Protein AF-A0A2N2H9F2-F1 (afdb_monomer_lite)

Structure (mmCIF, N/CA/C/O backbone):
data_AF-A0A2N2H9F2-F1
#
_entry.id   AF-A0A2N2H9F2-F1
#
loop_
_atom_site.group_PDB
_atom_site.id
_atom_site.type_symbol
_atom_site.label_atom_id
_atom_site.label_alt_id
_atom_site.label_comp_id
_atom_site.label_asym_id
_atom_site.label_entity_id
_atom_site.label_seq_id
_atom_site.pdbx_PDB_ins_code
_atom_site.Cartn_x
_atom_site.Cartn_y
_atom_site.Cartn_z
_atom_site.occupancy
_atom_site.B_iso_or_equiv
_atom_site.auth_seq_id
_atom_site.auth_comp_id
_atom_site.auth_asym_id
_atom_site.auth_atom_id
_atom_site.pdbx_PDB_model_num
ATOM 1 N N . MET A 1 1 ? -17.514 -2.836 28.370 1.00 82.81 1 MET A N 1
ATOM 2 C CA . MET A 1 1 ? -18.192 -2.145 27.246 1.00 82.81 1 MET A CA 1
ATOM 3 C C . MET A 1 1 ? -17.408 -2.474 25.976 1.00 82.81 1 MET A C 1
ATOM 5 O O . MET A 1 1 ? -16.194 -2.594 26.093 1.00 82.81 1 MET A O 1
ATOM 9 N N . LYS A 1 2 ? -18.049 -2.710 24.819 1.00 90.56 2 LYS A N 1
ATOM 10 C CA . LYS A 1 2 ? -17.310 -3.011 23.573 1.00 90.56 2 LYS A CA 1
ATOM 11 C C . LYS A 1 2 ? -16.503 -1.777 23.124 1.00 90.56 2 LYS A C 1
ATOM 13 O O . LYS A 1 2 ? -17.073 -0.684 23.194 1.00 90.56 2 LYS A O 1
ATOM 18 N N . PRO A 1 3 ? -15.245 -1.930 22.665 1.00 94.56 3 PRO A N 1
ATOM 19 C CA . PRO A 1 3 ? -14.461 -0.815 22.140 1.00 94.56 3 PRO A CA 1
ATOM 20 C C . PRO A 1 3 ? -15.141 -0.150 20.942 1.00 94.56 3 PRO A C 1
ATOM 22 O O . PRO A 1 3 ? -15.807 -0.817 20.143 1.00 94.56 3 PRO A O 1
ATOM 25 N N . VAL A 1 4 ? -14.959 1.158 20.815 1.00 98.25 4 VAL A N 1
ATOM 26 C CA . VAL A 1 4 ? -15.406 1.954 19.675 1.00 98.25 4 VAL A CA 1
ATOM 27 C C . VAL A 1 4 ? -14.342 1.934 18.596 1.00 98.25 4 VAL A C 1
ATOM 29 O O . VAL A 1 4 ? -13.209 2.348 18.834 1.00 98.25 4 VAL A O 1
ATOM 32 N N . VAL A 1 5 ? -14.721 1.500 17.401 1.00 98.19 5 VAL A N 1
ATOM 33 C CA . VAL A 1 5 ? -13.803 1.410 16.263 1.00 98.19 5 VAL A CA 1
ATOM 34 C C . VAL A 1 5 ? -14.282 2.365 15.182 1.00 98.19 5 VAL A C 1
ATOM 36 O O . VAL A 1 5 ? -15.370 2.174 14.646 1.00 98.19 5 VAL A O 1
ATOM 39 N N . LEU A 1 6 ? -13.508 3.402 14.871 1.00 98.38 6 LEU A N 1
ATOM 40 C CA . LEU A 1 6 ? -13.751 4.216 13.680 1.00 98.38 6 LEU A CA 1
ATOM 41 C C . LEU A 1 6 ? -13.270 3.443 12.453 1.00 98.38 6 LEU A C 1
ATOM 43 O O . LEU A 1 6 ? -12.132 2.991 12.446 1.00 98.38 6 LEU A O 1
ATOM 47 N N . VAL A 1 7 ? -14.108 3.308 11.431 1.00 97.81 7 VAL A N 1
ATOM 48 C CA . VAL A 1 7 ? -13.742 2.674 10.159 1.00 97.81 7 VAL A CA 1
ATOM 49 C C . VAL A 1 7 ? -13.777 3.747 9.081 1.00 97.81 7 VAL A C 1
ATOM 51 O O . VAL A 1 7 ? -14.829 4.338 8.843 1.00 97.81 7 VAL A O 1
ATOM 54 N N . THR A 1 8 ? -12.631 4.049 8.473 1.00 96.69 8 THR A N 1
ATOM 55 C CA . THR A 1 8 ? -12.506 5.228 7.603 1.00 96.69 8 THR A CA 1
ATOM 56 C C . THR A 1 8 ? -12.987 4.991 6.180 1.00 96.69 8 THR A C 1
ATOM 58 O O . THR A 1 8 ? -13.292 5.957 5.494 1.00 96.69 8 THR A O 1
ATOM 61 N N . ARG A 1 9 ? -13.105 3.738 5.736 1.00 95.88 9 ARG A N 1
ATOM 62 C CA . ARG A 1 9 ? -13.584 3.348 4.401 1.00 95.88 9 ARG A CA 1
ATOM 63 C C . ARG A 1 9 ? -14.661 2.282 4.503 1.00 95.88 9 ARG A C 1
ATOM 65 O O . ARG A 1 9 ? -14.786 1.617 5.530 1.00 95.88 9 ARG A O 1
ATOM 72 N N . ARG A 1 10 ? -15.419 2.093 3.431 1.00 95.19 10 ARG A N 1
ATOM 73 C CA . ARG A 1 10 ? -16.293 0.930 3.298 1.00 95.19 10 ARG A CA 1
ATOM 74 C C . ARG A 1 10 ? -15.437 -0.317 3.088 1.00 95.19 10 ARG A C 1
ATOM 76 O O . ARG A 1 10 ? -14.607 -0.355 2.181 1.00 95.19 10 ARG A O 1
ATOM 83 N N . LEU A 1 11 ? -15.636 -1.332 3.922 1.00 92.94 11 LEU A N 1
ATOM 84 C CA . LEU A 1 11 ? -14.849 -2.568 3.885 1.00 92.94 11 LEU A CA 1
ATOM 85 C C . LEU A 1 11 ? -15.674 -3.725 3.298 1.00 92.94 11 LEU A C 1
ATOM 87 O O . LEU A 1 11 ? -16.899 -3.624 3.181 1.00 92.94 11 LEU A O 1
ATOM 91 N N . PRO A 1 12 ? -15.042 -4.851 2.911 1.00 93.56 12 PRO A N 1
ATOM 92 C CA . PRO A 1 12 ? -15.782 -6.043 2.509 1.00 93.56 12 PRO A CA 1
ATOM 93 C C . PRO A 1 12 ? -16.775 -6.483 3.595 1.00 93.56 12 PRO A C 1
ATOM 95 O O . PRO A 1 12 ? -16.453 -6.439 4.783 1.00 93.56 12 PRO A O 1
ATOM 98 N N . ALA A 1 13 ? -17.954 -6.970 3.193 1.00 93.12 13 ALA A N 1
ATOM 99 C CA . ALA A 1 13 ? -19.056 -7.288 4.113 1.00 93.12 13 ALA A CA 1
ATOM 100 C C . ALA A 1 13 ? -18.636 -8.202 5.278 1.00 93.12 13 ALA A C 1
ATOM 102 O O . ALA A 1 13 ? -18.962 -7.929 6.426 1.00 93.12 13 ALA A O 1
ATOM 103 N N . ALA A 1 14 ? -17.812 -9.221 5.010 1.00 90.69 14 ALA A N 1
ATOM 104 C CA . ALA A 1 14 ? -17.312 -10.127 6.045 1.00 90.69 14 ALA A CA 1
ATOM 105 C C . ALA A 1 14 ? -16.498 -9.416 7.150 1.00 90.69 14 ALA A C 1
ATOM 107 O O . ALA A 1 14 ? -16.493 -9.855 8.304 1.00 90.69 14 ALA A O 1
ATOM 108 N N . VAL A 1 15 ? -15.809 -8.320 6.814 1.00 91.75 15 VAL A N 1
ATOM 109 C CA . VAL A 1 15 ? -15.050 -7.501 7.769 1.00 91.75 15 VAL A CA 1
ATOM 110 C C . VAL A 1 15 ? -16.002 -6.636 8.594 1.00 91.75 15 VAL A C 1
ATOM 112 O O . VAL A 1 15 ? -15.886 -6.608 9.820 1.00 91.75 15 VAL A O 1
ATOM 115 N N . GLU A 1 16 ? -16.972 -5.980 7.952 1.00 96.19 16 GLU A N 1
ATOM 116 C CA . GLU A 1 16 ? -17.986 -5.168 8.643 1.00 96.19 16 GLU A CA 1
ATOM 117 C C . GLU A 1 16 ? -18.872 -6.021 9.567 1.00 96.19 16 GLU A C 1
ATOM 119 O O . GLU A 1 16 ? -19.102 -5.641 10.716 1.00 96.19 16 GLU A O 1
ATOM 124 N N . ASP A 1 17 ? -19.268 -7.222 9.138 1.00 95.56 17 ASP A N 1
ATOM 125 C CA . ASP A 1 17 ? -20.025 -8.186 9.947 1.00 95.56 17 ASP A CA 1
ATOM 126 C C . ASP A 1 17 ? -19.252 -8.597 11.206 1.00 95.56 17 ASP A C 1
ATOM 128 O O . ASP A 1 17 ? -19.799 -8.653 12.313 1.00 95.56 17 ASP A O 1
ATOM 132 N N . ARG A 1 18 ? -1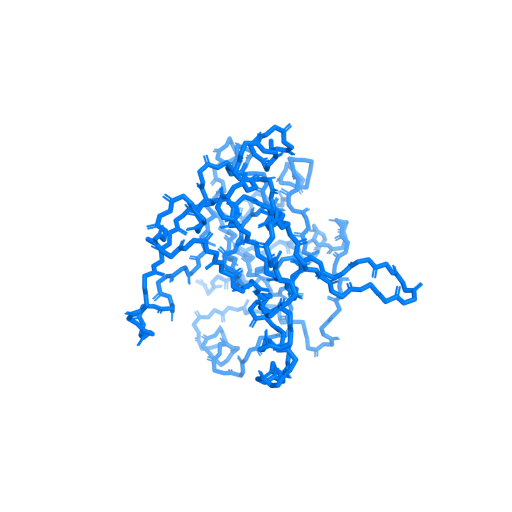7.944 -8.846 11.066 1.00 94.44 18 ARG A N 1
ATOM 133 C CA . ARG A 1 18 ? -17.058 -9.119 12.203 1.00 94.44 18 ARG A CA 1
ATOM 134 C C . ARG A 1 18 ? -16.952 -7.911 13.133 1.00 94.44 18 ARG A C 1
ATOM 136 O O . ARG A 1 18 ? -17.024 -8.082 14.350 1.00 94.44 18 ARG A O 1
ATOM 143 N N . LEU A 1 19 ? -16.809 -6.705 12.586 1.00 95.75 19 LEU A N 1
ATOM 144 C CA . LEU A 1 19 ? -16.748 -5.469 13.367 1.00 95.75 19 LEU A CA 1
ATOM 145 C C . LEU A 1 19 ? -18.029 -5.248 14.180 1.00 95.75 19 LEU A C 1
ATOM 147 O O . LEU A 1 19 ? -17.949 -4.944 15.369 1.00 95.75 19 LEU A O 1
ATOM 151 N N . LEU A 1 20 ? -19.198 -5.454 13.572 1.00 96.69 20 LEU A N 1
ATOM 152 C CA . LEU A 1 20 ? -20.505 -5.350 14.229 1.00 96.69 20 LEU A CA 1
ATOM 153 C C . LEU A 1 20 ? -20.691 -6.414 15.320 1.00 96.69 20 LEU A C 1
ATOM 155 O O . LEU A 1 20 ? -21.253 -6.136 16.385 1.00 96.69 20 LEU A O 1
ATOM 159 N N . ARG A 1 21 ? -20.190 -7.631 15.087 1.00 96.31 21 ARG A N 1
ATOM 160 C CA . ARG A 1 21 ? -20.242 -8.720 16.067 1.00 96.31 21 ARG A CA 1
ATOM 161 C C . ARG A 1 21 ? -19.356 -8.444 17.279 1.00 96.31 21 ARG A C 1
ATOM 163 O O . ARG A 1 21 ? -19.819 -8.618 18.408 1.00 96.31 21 ARG A O 1
ATOM 170 N N . ASP A 1 22 ? -18.127 -7.982 17.077 1.00 94.31 22 ASP A N 1
ATOM 171 C CA . ASP A 1 22 ? -17.100 -7.971 18.128 1.00 94.31 22 ASP A CA 1
ATOM 172 C C . ASP A 1 22 ? -16.926 -6.585 18.793 1.00 94.31 22 ASP A C 1
ATOM 174 O O . ASP A 1 22 ? -16.555 -6.501 19.967 1.00 94.31 22 ASP A O 1
ATOM 178 N N . TYR A 1 23 ? -17.289 -5.493 18.109 1.00 97.25 23 TYR A N 1
ATOM 179 C CA . TYR A 1 23 ? -17.029 -4.109 18.535 1.00 97.25 23 TYR A CA 1
ATOM 180 C C . TYR A 1 23 ? -18.276 -3.208 18.457 1.00 97.25 23 TYR A C 1
ATOM 182 O O . TYR A 1 23 ? -19.381 -3.661 18.161 1.00 97.25 23 TYR A O 1
ATOM 190 N N . ARG A 1 24 ? -18.114 -1.914 18.773 1.00 97.94 24 ARG A N 1
ATOM 191 C CA . ARG A 1 24 ? -19.074 -0.849 18.440 1.00 97.94 24 ARG A CA 1
ATOM 192 C C . ARG A 1 24 ? -18.495 -0.011 17.291 1.00 97.94 24 ARG A C 1
ATOM 194 O O . ARG A 1 24 ? -17.868 1.018 17.564 1.00 97.94 24 ARG A O 1
ATOM 201 N N . PRO A 1 25 ? -18.628 -0.452 16.029 1.00 97.50 25 PRO A N 1
ATOM 202 C CA . PRO A 1 25 ? -18.027 0.259 14.913 1.00 97.50 25 PRO A CA 1
ATOM 203 C C . PRO A 1 25 ? -18.796 1.542 14.584 1.00 97.50 25 PRO A C 1
ATOM 205 O O . PRO A 1 25 ? -20.022 1.600 14.681 1.00 97.50 25 PRO A O 1
ATOM 208 N N . ARG A 1 26 ? -18.062 2.566 14.157 1.00 98.00 26 ARG A N 1
ATOM 209 C CA . ARG A 1 26 ? -18.566 3.723 13.418 1.00 98.00 26 ARG A CA 1
ATOM 210 C C . ARG A 1 26 ? -18.164 3.505 11.964 1.00 98.00 26 ARG A C 1
ATOM 212 O O . ARG A 1 26 ? -17.015 3.753 11.608 1.00 98.00 26 ARG A O 1
ATOM 219 N N . LEU A 1 27 ? -19.083 2.936 11.189 1.00 97.56 27 LEU A N 1
ATOM 220 C CA . LEU A 1 27 ? -18.869 2.613 9.778 1.00 97.56 27 LEU A CA 1
ATOM 221 C C . LEU A 1 27 ? -18.959 3.872 8.905 1.00 97.56 27 LEU A C 1
ATOM 223 O O . LEU A 1 27 ? -19.640 4.831 9.271 1.00 97.56 27 LEU A O 1
ATOM 227 N N . ASN A 1 28 ? -18.331 3.821 7.730 1.00 96.38 28 ASN A N 1
ATOM 228 C CA . ASN A 1 28 ? -18.423 4.839 6.684 1.00 96.38 28 ASN A CA 1
ATOM 229 C C . ASN A 1 28 ? -19.191 4.283 5.462 1.00 96.38 28 ASN A C 1
ATOM 231 O O . ASN A 1 28 ? -18.573 3.909 4.464 1.00 96.38 28 ASN A O 1
ATOM 235 N N . PRO A 1 29 ? -20.533 4.175 5.528 1.00 94.75 29 PRO A N 1
ATOM 236 C CA . PRO A 1 29 ? -21.330 3.498 4.496 1.00 94.75 29 PRO A CA 1
ATOM 237 C C . PRO A 1 29 ? -21.302 4.206 3.134 1.00 94.75 29 PRO A C 1
ATOM 239 O O . PRO A 1 29 ? -21.446 3.552 2.102 1.00 94.75 29 PRO A O 1
ATOM 242 N N . ASP A 1 30 ? -21.087 5.523 3.139 1.00 95.19 30 ASP A N 1
ATOM 243 C CA . ASP A 1 30 ? -20.993 6.361 1.938 1.00 95.19 30 ASP A CA 1
ATOM 244 C C . ASP A 1 30 ? -19.568 6.403 1.354 1.00 95.19 30 ASP A C 1
ATOM 246 O O . ASP A 1 30 ? -19.329 7.107 0.377 1.00 95.19 30 ASP A O 1
ATOM 250 N N . ASP A 1 31 ? -18.616 5.696 1.973 1.00 93.75 31 ASP A N 1
ATOM 251 C CA . ASP A 1 31 ? -17.205 5.628 1.577 1.00 93.75 31 ASP A CA 1
ATOM 252 C C . ASP A 1 31 ? -16.535 7.005 1.378 1.00 93.75 31 ASP A C 1
ATOM 254 O O . ASP A 1 31 ? -15.720 7.221 0.479 1.00 93.75 31 ASP A O 1
ATOM 258 N N . ARG A 1 32 ? -16.900 7.974 2.228 1.00 94.31 32 ARG A N 1
ATOM 259 C CA . ARG A 1 32 ? -16.37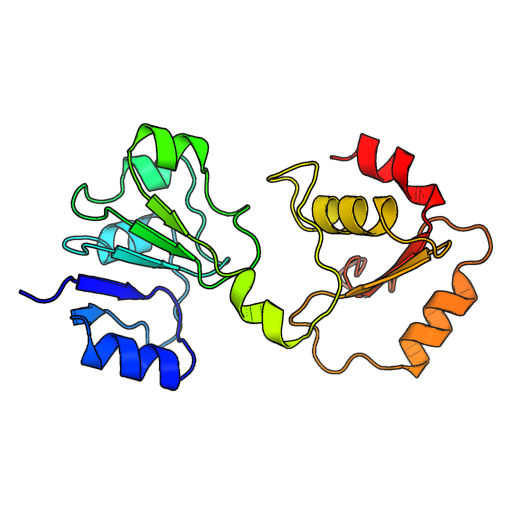9 9.347 2.170 1.00 94.31 32 ARG A CA 1
ATOM 260 C C . ARG A 1 32 ? -14.886 9.381 2.487 1.00 94.31 32 ARG A C 1
ATOM 262 O O . ARG A 1 32 ? -14.445 8.739 3.434 1.00 94.31 32 ARG A O 1
ATOM 269 N N . LEU A 1 33 ? -14.129 10.193 1.754 1.00 93.81 33 LEU A N 1
ATOM 270 C CA . LEU A 1 33 ? -12.738 10.485 2.096 1.00 93.81 33 LEU A CA 1
ATOM 271 C C . LEU A 1 33 ? -12.680 11.448 3.283 1.00 93.81 33 LEU A C 1
ATOM 273 O O . LEU A 1 33 ? -13.332 12.493 3.260 1.00 93.81 33 LEU A O 1
ATOM 277 N N . TYR A 1 34 ? -11.875 11.110 4.288 1.00 94.31 34 TYR A N 1
ATOM 278 C CA . TYR A 1 34 ? -11.598 12.000 5.410 1.00 94.31 34 TYR A CA 1
ATOM 279 C C . TYR A 1 34 ? -10.357 12.842 5.125 1.00 94.31 34 TYR A C 1
ATOM 281 O O . TYR A 1 34 ? -9.289 12.320 4.802 1.00 94.31 34 TYR A O 1
ATOM 289 N N . ASP A 1 35 ? -10.485 14.153 5.296 1.00 95.12 35 ASP A N 1
ATOM 290 C CA . ASP A 1 35 ? -9.322 15.011 5.489 1.00 95.12 35 ASP A CA 1
ATOM 291 C C . ASP A 1 35 ? -8.802 14.903 6.935 1.00 95.12 35 ASP A C 1
ATOM 293 O O . ASP A 1 35 ? -9.353 14.196 7.781 1.00 95.12 35 ASP A O 1
ATOM 297 N N . SER A 1 36 ? -7.712 15.615 7.232 1.00 95.88 36 SER A N 1
ATOM 298 C CA . SER A 1 36 ? -7.086 15.565 8.559 1.00 95.88 36 SER A CA 1
ATOM 299 C C . SER A 1 36 ? -8.040 15.967 9.689 1.00 95.88 36 SER A C 1
ATOM 301 O O . SER A 1 36 ? -8.020 15.346 10.748 1.00 95.88 36 SER A O 1
ATOM 303 N N . ASP A 1 37 ? -8.849 17.010 9.494 1.00 96.44 37 ASP A N 1
ATOM 304 C CA . ASP A 1 37 ? -9.680 17.573 10.561 1.00 96.44 37 ASP A CA 1
ATOM 305 C C . ASP A 1 37 ? -10.934 16.727 10.795 1.00 96.44 37 ASP A C 1
ATOM 307 O O . ASP A 1 37 ? -11.228 16.371 11.939 1.00 96.44 37 ASP A O 1
ATOM 311 N N . SER A 1 38 ? -11.608 16.312 9.723 1.00 95.94 38 SER A N 1
ATOM 312 C CA . SER A 1 38 ? -12.767 15.418 9.784 1.00 95.94 38 SER A CA 1
ATOM 313 C C . SER A 1 38 ? -12.416 14.031 10.332 1.00 95.94 38 SER A C 1
ATOM 315 O O . SER A 1 38 ? -13.218 13.441 11.063 1.00 95.94 38 SER A O 1
ATOM 317 N N . LEU A 1 39 ? -11.209 13.519 10.057 1.00 97.19 39 LEU A N 1
ATOM 318 C CA . LEU A 1 39 ? -10.688 12.292 10.668 1.00 97.19 39 LEU A CA 1
ATOM 319 C C . LEU A 1 39 ? -10.559 12.437 12.189 1.00 97.19 39 LEU A C 1
ATOM 321 O O . LEU A 1 39 ? -11.017 11.571 12.936 1.00 97.19 39 LEU A O 1
ATOM 325 N N . ILE A 1 40 ? -9.947 13.532 12.653 1.00 97.75 40 ILE A N 1
ATOM 326 C CA . ILE A 1 40 ? -9.742 13.800 14.084 1.00 97.75 40 ILE A CA 1
ATOM 327 C C . ILE A 1 40 ? -11.088 13.959 14.798 1.00 97.75 40 ILE A C 1
ATOM 329 O O . ILE A 1 40 ? -11.281 13.378 15.867 1.00 97.75 40 ILE A O 1
ATOM 333 N N . GLU A 1 41 ? -12.025 14.698 14.203 1.00 97.56 41 GLU A N 1
ATOM 334 C CA . GLU A 1 41 ? -13.376 14.880 14.739 1.00 97.56 41 GLU A CA 1
ATOM 335 C C . GLU A 1 41 ? -14.121 13.541 14.838 1.00 97.56 41 GLU A C 1
ATOM 337 O O . GLU A 1 41 ? -14.652 13.187 15.894 1.00 97.56 41 GLU A O 1
ATOM 342 N N . SER A 1 42 ? -14.075 12.733 13.778 1.00 96.88 42 SER A N 1
ATOM 343 C CA . SER A 1 42 ? -14.716 11.411 13.742 1.00 96.88 42 SER A CA 1
ATOM 344 C C . SER A 1 42 ? -14.101 10.424 14.740 1.00 96.88 42 SER A C 1
ATOM 346 O O . SER A 1 42 ? -14.782 9.507 15.218 1.00 96.88 42 SER A O 1
ATOM 348 N N . ALA A 1 43 ? -12.827 10.615 15.095 1.00 97.56 43 ALA A N 1
ATOM 349 C CA . ALA A 1 43 ? -12.105 9.797 16.064 1.00 97.56 43 ALA A CA 1
ATOM 350 C C . ALA A 1 43 ? -12.453 10.125 17.528 1.00 97.56 43 ALA A C 1
ATOM 352 O O . ALA A 1 43 ? -12.074 9.369 18.425 1.00 97.56 43 ALA A O 1
ATOM 353 N N . VAL A 1 44 ? -13.181 11.213 17.817 1.00 97.62 44 VAL A N 1
ATOM 354 C CA . VAL A 1 44 ? -13.526 11.601 19.196 1.00 97.62 44 VAL A CA 1
ATOM 355 C C . VAL A 1 44 ? -14.340 10.504 19.886 1.00 97.62 44 VAL A C 1
ATOM 357 O O . VAL A 1 44 ? -15.439 10.140 19.465 1.00 97.62 44 VAL A O 1
ATOM 360 N N . GLY A 1 45 ? -13.798 9.951 20.972 1.00 96.12 45 GLY A N 1
ATOM 361 C CA . GLY A 1 45 ? -14.411 8.839 21.704 1.00 96.12 45 GLY A CA 1
ATOM 362 C C . GLY A 1 45 ? -14.288 7.478 21.008 1.00 96.12 45 GLY A C 1
ATOM 363 O O . GLY A 1 45 ? -15.007 6.552 21.384 1.00 96.12 45 GLY A O 1
ATOM 364 N N . ALA A 1 46 ? -13.426 7.359 19.993 1.00 97.62 46 ALA A N 1
ATOM 365 C CA . ALA A 1 46 ? -12.985 6.080 19.452 1.00 97.62 46 ALA A CA 1
ATOM 366 C C . ALA A 1 46 ? -11.819 5.513 20.285 1.00 97.62 46 ALA A C 1
ATOM 368 O O . ALA A 1 46 ? -10.977 6.267 20.778 1.00 97.62 46 ALA A O 1
ATOM 369 N N . ASP A 1 47 ? -11.762 4.189 20.420 1.00 96.75 47 ASP A N 1
ATOM 370 C CA . ASP A 1 47 ? -10.651 3.458 21.048 1.00 96.75 47 ASP A CA 1
ATOM 371 C C . ASP A 1 47 ? -9.617 2.991 20.009 1.00 96.75 47 ASP A C 1
ATOM 373 O O . ASP A 1 47 ? -8.436 2.798 20.315 1.00 96.75 47 ASP A O 1
ATOM 377 N N . ALA A 1 48 ? -10.078 2.798 18.773 1.00 96.75 48 ALA A N 1
ATOM 378 C CA . ALA A 1 48 ? -9.315 2.282 17.649 1.00 96.75 48 ALA A CA 1
ATOM 379 C C . ALA A 1 48 ? -9.762 2.935 16.336 1.00 96.75 48 ALA A C 1
ATOM 381 O O . ALA A 1 48 ? -10.918 3.349 16.200 1.00 96.75 48 ALA A O 1
ATOM 382 N N . ILE A 1 49 ? -8.857 2.967 15.361 1.00 97.94 49 ILE A N 1
ATOM 383 C CA . ILE A 1 49 ? -9.147 3.349 13.977 1.00 97.94 49 ILE A CA 1
ATOM 384 C C . ILE A 1 49 ? -8.768 2.177 13.070 1.00 97.94 49 ILE A C 1
ATOM 386 O O . ILE A 1 49 ? -7.665 1.650 13.191 1.00 97.94 49 ILE A O 1
ATOM 390 N N . VAL A 1 50 ? -9.665 1.784 12.170 1.00 96.50 50 VAL A N 1
ATOM 391 C CA . VAL A 1 50 ? -9.359 0.962 10.998 1.00 96.50 50 VAL A CA 1
ATOM 392 C C . VAL A 1 50 ? -9.271 1.904 9.805 1.00 96.50 50 VAL A C 1
ATOM 394 O O . VAL A 1 50 ? -10.282 2.506 9.435 1.00 96.50 50 VAL A O 1
ATOM 397 N N . ALA A 1 51 ? -8.067 2.067 9.261 1.00 94.19 51 ALA A N 1
ATOM 398 C CA . ALA A 1 51 ? -7.781 3.009 8.184 1.00 94.19 51 ALA A CA 1
ATOM 399 C C . ALA A 1 51 ? -7.371 2.314 6.885 1.00 94.19 51 ALA A C 1
ATOM 401 O O . ALA A 1 51 ? -6.915 1.175 6.922 1.00 94.19 51 ALA A O 1
ATOM 402 N N . CYS A 1 52 ? -7.463 3.022 5.762 1.00 90.06 52 CYS A N 1
ATOM 403 C CA . CYS A 1 52 ? -6.854 2.617 4.494 1.00 90.06 52 CYS A CA 1
ATOM 404 C C . CYS A 1 52 ? -5.768 3.632 4.091 1.00 90.06 52 CYS A C 1
ATOM 406 O O . CYS A 1 52 ? -5.581 4.661 4.737 1.00 90.06 52 CYS A O 1
ATOM 408 N N . HIS A 1 53 ? -5.081 3.383 2.975 1.00 86.75 53 HIS A N 1
ATOM 409 C CA . HIS A 1 53 ? -4.031 4.256 2.416 1.00 86.75 53 HIS A CA 1
ATOM 410 C C . HIS A 1 53 ? -4.474 5.694 2.069 1.00 86.75 53 HIS A C 1
ATOM 412 O O . HIS A 1 53 ? -3.635 6.527 1.729 1.00 86.75 53 HIS A O 1
ATOM 418 N N . THR A 1 54 ? -5.772 6.012 2.124 1.00 88.75 54 THR A N 1
ATOM 419 C CA . THR A 1 54 ? -6.284 7.343 1.771 1.00 88.75 54 THR A CA 1
ATOM 420 C C . THR A 1 54 ? -6.116 8.391 2.865 1.00 88.75 54 THR A C 1
ATOM 422 O O . THR A 1 54 ? -6.010 9.577 2.550 1.00 88.75 54 THR A O 1
ATOM 425 N N . GLU A 1 55 ? -6.030 7.986 4.131 1.00 92.00 55 GLU A N 1
ATOM 426 C CA . GLU A 1 55 ? -5.843 8.911 5.248 1.00 92.00 55 GLU A CA 1
ATOM 427 C C . GLU A 1 55 ? -4.353 9.089 5.549 1.00 92.00 55 GLU A C 1
ATOM 429 O O . GLU A 1 55 ? -3.633 8.120 5.760 1.00 92.00 55 GLU A O 1
ATOM 434 N N . ARG A 1 56 ? -3.868 10.333 5.622 1.00 93.06 56 ARG A N 1
ATOM 435 C CA . ARG A 1 56 ? -2.461 10.614 5.953 1.00 93.06 56 ARG A CA 1
ATOM 436 C C . ARG A 1 56 ? -2.285 10.870 7.447 1.00 93.06 56 ARG A C 1
ATOM 438 O O . ARG A 1 56 ? -2.560 11.964 7.941 1.00 93.06 56 ARG A O 1
ATOM 445 N N . PHE A 1 57 ? -1.738 9.897 8.160 1.00 95.69 57 PHE A N 1
ATOM 446 C CA . PHE A 1 57 ? -1.376 9.991 9.572 1.00 95.69 57 PHE A CA 1
ATOM 447 C C . PHE A 1 57 ? 0.031 10.580 9.735 1.00 95.69 57 PHE A C 1
ATOM 449 O O . PHE A 1 57 ? 0.966 9.910 10.160 1.00 95.69 57 PHE A O 1
ATOM 456 N N . THR A 1 58 ? 0.180 11.860 9.390 1.00 96.50 58 THR A N 1
ATOM 457 C CA . THR A 1 58 ? 1.408 12.631 9.669 1.00 96.50 58 THR A CA 1
ATOM 458 C C . THR A 1 58 ? 1.616 12.823 11.177 1.00 96.50 58 THR A C 1
ATOM 460 O O . THR A 1 58 ? 0.646 12.742 11.936 1.00 96.50 58 THR A O 1
ATOM 463 N N . ALA A 1 59 ? 2.828 13.190 11.621 1.00 96.62 59 ALA A N 1
ATOM 464 C CA . ALA A 1 59 ? 3.086 13.557 13.022 1.00 96.62 59 ALA A CA 1
ATOM 465 C C . ALA A 1 59 ? 2.041 14.532 13.595 1.00 96.62 59 ALA A C 1
ATOM 467 O O . ALA A 1 59 ? 1.474 14.286 14.655 1.00 96.62 59 ALA A O 1
ATOM 468 N N . ARG A 1 60 ? 1.694 15.587 12.841 1.00 97.12 60 ARG A N 1
ATOM 469 C CA . ARG A 1 60 ? 0.693 16.585 13.257 1.00 97.12 60 ARG A CA 1
ATOM 470 C C . ARG A 1 60 ? -0.700 15.986 13.457 1.00 97.12 60 ARG A C 1
ATOM 472 O O . ARG A 1 60 ? -1.426 16.423 14.347 1.00 97.12 60 ARG A O 1
ATOM 479 N N . VAL A 1 61 ? -1.105 15.045 12.606 1.00 97.56 61 VAL A N 1
ATOM 480 C CA . VAL A 1 61 ? -2.400 14.362 12.742 1.00 97.56 61 VAL A CA 1
ATOM 481 C C . VAL A 1 61 ? -2.367 13.448 13.959 1.00 97.56 61 VAL A C 1
ATOM 483 O O . VAL A 1 61 ? -3.262 13.523 14.795 1.00 97.56 61 VAL A O 1
ATOM 486 N N . ILE A 1 62 ? -1.308 12.649 14.098 1.00 97.81 62 ILE A N 1
ATOM 487 C CA . ILE A 1 62 ? -1.116 11.717 15.212 1.00 97.81 62 ILE A CA 1
ATOM 488 C C . ILE A 1 62 ? -1.141 12.449 16.558 1.00 97.81 62 ILE A C 1
ATOM 490 O O . ILE A 1 62 ? -1.839 11.996 17.463 1.00 97.81 62 ILE A O 1
ATOM 494 N N . ASP A 1 63 ? -0.468 13.593 16.677 1.00 97.38 63 ASP A N 1
ATOM 495 C CA . ASP A 1 63 ? -0.436 14.401 17.904 1.00 97.38 63 ASP A CA 1
ATOM 496 C C . ASP A 1 63 ? -1.814 14.960 18.287 1.00 97.38 63 ASP A C 1
ATOM 498 O O . ASP A 1 63 ? -2.117 15.137 19.469 1.00 97.38 63 ASP A O 1
ATOM 502 N N . ARG A 1 64 ? -2.669 15.229 17.293 1.00 97.81 64 ARG A N 1
ATOM 503 C CA . ARG A 1 64 ? -4.024 15.766 17.492 1.00 97.81 64 ARG A CA 1
ATOM 504 C C . ARG A 1 64 ? -5.090 14.692 17.691 1.00 97.81 64 ARG A C 1
ATOM 506 O O . ARG A 1 64 ? -6.213 15.032 18.063 1.00 97.81 64 ARG A O 1
ATOM 513 N N . LEU A 1 65 ? -4.781 13.422 17.438 1.00 97.88 65 LEU A N 1
ATOM 514 C CA . LEU A 1 65 ? -5.740 12.344 17.643 1.00 97.88 65 LEU A CA 1
ATOM 515 C C . LEU A 1 65 ? -6.125 12.238 19.134 1.00 97.88 65 LEU A C 1
ATOM 517 O O . LEU A 1 65 ? -5.264 12.359 20.015 1.00 97.88 65 LEU A O 1
ATOM 521 N N . PRO A 1 66 ? -7.396 11.930 19.446 1.00 97.25 66 PRO A N 1
ATOM 522 C CA . PRO A 1 66 ? -7.836 11.726 20.823 1.00 97.25 66 PRO A CA 1
ATOM 523 C C . PRO A 1 66 ? -7.002 10.657 21.533 1.00 97.25 66 PRO A C 1
ATOM 525 O O . PRO A 1 66 ? -6.752 9.591 20.972 1.00 97.25 66 PRO A O 1
ATOM 528 N N . GLN A 1 67 ? -6.604 10.910 22.783 1.00 94.94 67 GLN A N 1
ATOM 529 C CA . GLN A 1 67 ? -5.784 9.983 23.587 1.00 94.94 67 GLN A CA 1
ATOM 530 C C . GLN A 1 67 ? -6.456 8.619 23.829 1.00 94.94 67 GLN A C 1
ATOM 532 O O . GLN A 1 67 ? -5.784 7.648 24.163 1.00 94.94 67 GLN A O 1
ATOM 537 N N . SER A 1 68 ? -7.778 8.527 23.639 1.00 96.06 68 SER A N 1
ATOM 538 C CA . SER A 1 68 ? -8.512 7.259 23.677 1.00 96.06 68 SER A CA 1
ATOM 539 C C . SER A 1 68 ? -8.125 6.311 22.538 1.00 96.06 68 SER A C 1
ATOM 541 O O . SER A 1 68 ? -8.201 5.097 22.715 1.00 96.06 68 SER A O 1
ATOM 543 N N . VAL A 1 69 ? -7.675 6.840 21.394 1.00 97.06 69 VAL A N 1
ATOM 544 C CA . VAL A 1 69 ? -7.234 6.039 20.249 1.00 97.06 69 VAL A CA 1
ATOM 545 C C . VAL A 1 69 ? -5.862 5.448 20.549 1.00 97.06 69 VAL A C 1
ATOM 547 O O . VAL A 1 69 ? -4.855 6.156 20.513 1.00 97.06 69 VAL A O 1
ATOM 550 N N . ARG A 1 70 ? -5.826 4.140 20.818 1.00 91.00 70 ARG A N 1
ATOM 551 C CA . ARG A 1 70 ? -4.600 3.406 21.184 1.00 91.00 70 ARG A CA 1
ATOM 552 C C . ARG A 1 70 ? -4.062 2.509 20.074 1.00 91.00 70 ARG A C 1
ATOM 554 O O . ARG A 1 70 ? -2.914 2.079 20.153 1.00 91.00 70 ARG A O 1
ATOM 561 N N . ILE A 1 71 ? -4.870 2.238 19.050 1.00 94.12 71 ILE A N 1
ATOM 562 C CA . ILE A 1 71 ? -4.477 1.418 17.903 1.00 94.12 71 ILE A CA 1
ATOM 563 C C . ILE A 1 71 ? -5.006 1.993 16.585 1.00 94.12 71 ILE A C 1
ATOM 565 O O . ILE A 1 71 ? -6.157 2.430 16.497 1.00 94.12 71 ILE A O 1
ATOM 569 N N . LEU A 1 72 ? -4.146 1.968 15.573 1.00 94.94 72 LEU A N 1
ATOM 570 C CA . LEU A 1 72 ? -4.431 2.220 14.168 1.00 94.94 72 LEU A CA 1
ATOM 571 C C . LEU A 1 72 ? -4.189 0.916 13.394 1.00 94.94 72 LEU A C 1
ATOM 573 O O . LEU A 1 72 ? -3.046 0.519 13.173 1.00 94.94 72 LEU A O 1
ATOM 577 N N . ALA A 1 73 ? -5.266 0.239 13.010 1.00 92.06 73 ALA A N 1
ATOM 578 C CA . ALA A 1 73 ? -5.221 -0.967 12.198 1.00 92.06 73 ALA A CA 1
ATOM 579 C C . ALA A 1 73 ? -5.364 -0.596 10.720 1.00 92.06 73 ALA A C 1
ATOM 581 O O . ALA A 1 73 ? -6.408 -0.129 10.273 1.00 92.06 73 ALA A O 1
ATOM 582 N N . ASN A 1 74 ? -4.298 -0.776 9.962 1.00 90.12 74 ASN A N 1
ATOM 583 C CA . ASN A 1 74 ? -4.223 -0.405 8.564 1.00 90.12 74 ASN A CA 1
ATOM 584 C C . ASN A 1 74 ? -4.713 -1.562 7.683 1.00 90.12 74 ASN A C 1
ATOM 586 O O . ASN A 1 74 ? -4.076 -2.612 7.614 1.00 90.12 74 ASN A O 1
ATOM 590 N N . PHE A 1 75 ? -5.835 -1.359 6.998 1.00 88.25 75 PHE A N 1
ATOM 591 C CA . PHE A 1 75 ? -6.364 -2.238 5.958 1.00 88.25 75 PHE A CA 1
ATOM 592 C C . PHE A 1 75 ? -5.658 -1.928 4.626 1.00 88.25 75 PHE A C 1
ATOM 594 O O . PHE A 1 75 ? -6.237 -1.396 3.682 1.00 88.25 75 PHE A O 1
ATOM 601 N N . SER A 1 76 ? -4.346 -2.160 4.605 1.00 77.94 76 SER A N 1
ATOM 602 C CA . SER A 1 76 ? -3.440 -1.896 3.484 1.00 77.94 76 SER A CA 1
ATOM 603 C C . SER A 1 76 ? -2.146 -2.691 3.675 1.00 77.94 76 SER A C 1
ATOM 605 O O . SER A 1 76 ? -1.753 -2.986 4.805 1.00 77.94 76 SER A O 1
ATOM 607 N N . VAL A 1 77 ? -1.458 -3.002 2.572 1.00 73.12 77 VAL A N 1
ATOM 608 C CA . VAL A 1 77 ? -0.134 -3.646 2.600 1.00 73.12 77 VAL A CA 1
ATOM 609 C C . VAL A 1 77 ? 0.934 -2.657 3.076 1.00 73.12 77 VAL A C 1
ATOM 611 O O . VAL A 1 77 ? 1.635 -2.917 4.057 1.00 73.12 77 VAL A O 1
ATOM 614 N N . GLY A 1 78 ? 1.024 -1.503 2.408 1.00 74.00 78 GLY A N 1
ATOM 615 C CA . GLY A 1 78 ? 1.956 -0.429 2.753 1.00 74.00 78 GLY A CA 1
ATOM 616 C C . GLY A 1 78 ? 1.455 0.426 3.917 1.00 74.00 78 GLY A C 1
ATOM 617 O O . GLY A 1 78 ? 0.247 0.508 4.168 1.00 74.00 78 GLY A O 1
ATOM 618 N N . PHE A 1 79 ? 2.383 1.074 4.617 1.00 82.00 79 PHE A N 1
ATOM 619 C CA . PHE A 1 79 ? 2.114 1.977 5.745 1.00 82.00 79 PHE A CA 1
ATOM 620 C C . PHE A 1 79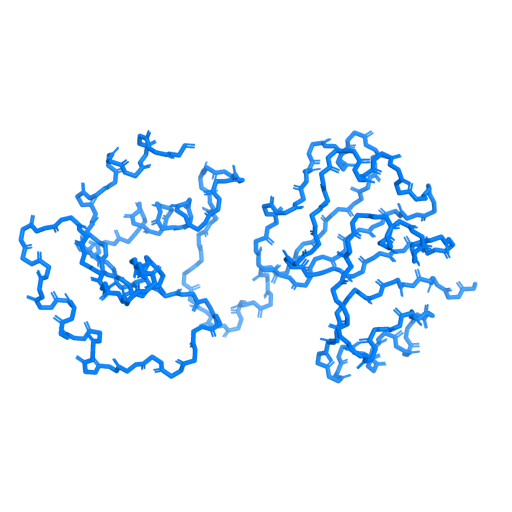 ? 2.789 3.350 5.578 1.00 82.00 79 PHE A C 1
ATOM 622 O O . PHE A 1 79 ? 2.915 4.092 6.548 1.00 82.00 79 PHE A O 1
ATOM 629 N N . ASP A 1 80 ? 3.183 3.715 4.352 1.00 85.81 80 ASP A N 1
ATOM 630 C CA . ASP A 1 80 ? 3.880 4.977 4.044 1.00 85.81 80 ASP A CA 1
ATOM 631 C C . ASP A 1 80 ? 3.064 6.231 4.393 1.00 85.81 80 ASP A C 1
ATOM 633 O O . ASP A 1 80 ? 3.604 7.311 4.622 1.00 85.81 80 ASP A O 1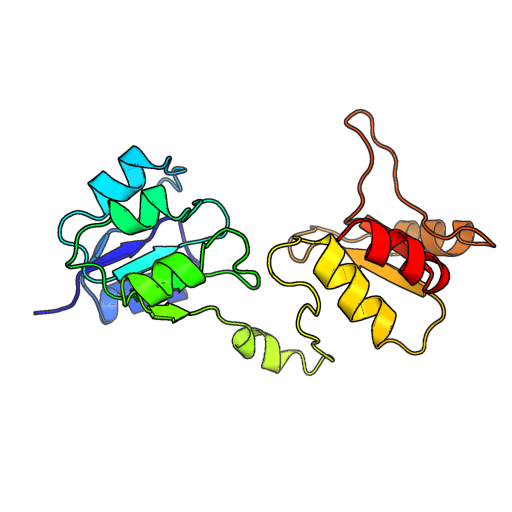
ATOM 637 N N . HIS A 1 81 ? 1.738 6.103 4.450 1.00 88.69 81 HIS A N 1
ATOM 638 C CA . HIS A 1 81 ? 0.823 7.162 4.875 1.00 88.69 81 HIS A CA 1
ATOM 639 C C . HIS A 1 81 ? 0.786 7.365 6.393 1.00 88.69 81 HIS A C 1
ATOM 641 O O . HIS A 1 81 ? 0.049 8.238 6.856 1.00 88.69 81 HIS A O 1
ATOM 647 N N . VAL A 1 82 ? 1.557 6.599 7.169 1.00 92.50 82 VAL A N 1
ATOM 648 C CA . VAL A 1 82 ? 1.634 6.686 8.630 1.00 92.50 82 VAL A CA 1
ATOM 649 C C . VAL A 1 82 ? 3.054 7.028 9.070 1.00 92.50 82 VAL A C 1
ATOM 651 O O . VAL A 1 82 ? 4.000 6.292 8.810 1.00 92.50 82 VAL A O 1
ATOM 654 N N . ASP A 1 83 ? 3.201 8.122 9.817 1.00 93.12 83 ASP A N 1
ATOM 655 C CA . ASP A 1 83 ? 4.448 8.465 10.501 1.00 93.12 83 ASP A CA 1
ATOM 656 C C . ASP A 1 83 ? 4.630 7.543 11.719 1.00 93.12 83 ASP A C 1
ATOM 658 O O . ASP A 1 83 ? 4.134 7.802 12.822 1.00 93.12 83 ASP A O 1
ATOM 662 N N . ILE A 1 84 ? 5.299 6.409 11.500 1.00 90.69 84 ILE A N 1
ATOM 663 C CA . ILE A 1 84 ? 5.494 5.363 12.515 1.00 90.69 84 ILE A CA 1
ATOM 664 C C . ILE A 1 84 ? 6.325 5.867 13.694 1.00 90.69 84 ILE A C 1
ATOM 666 O O . ILE A 1 84 ? 6.073 5.470 14.834 1.00 90.69 84 ILE A O 1
ATOM 670 N N . ASP A 1 85 ? 7.277 6.771 13.463 1.00 89.62 85 ASP A N 1
ATOM 671 C CA . ASP A 1 85 ? 8.082 7.338 14.539 1.00 89.62 85 ASP A CA 1
ATOM 672 C C . ASP A 1 85 ? 7.232 8.226 15.453 1.00 89.62 85 ASP A C 1
ATOM 674 O O . ASP A 1 85 ? 7.345 8.145 16.680 1.00 89.62 85 ASP A O 1
ATOM 678 N N . ALA A 1 86 ? 6.335 9.037 14.888 1.00 94.62 86 ALA A N 1
ATOM 679 C CA . ALA A 1 86 ? 5.354 9.792 15.661 1.00 94.62 86 ALA A CA 1
ATOM 680 C C . ALA A 1 86 ? 4.372 8.871 16.392 1.00 94.62 86 ALA A C 1
ATOM 682 O O . ALA A 1 86 ? 4.122 9.073 17.583 1.00 94.62 86 ALA A O 1
ATOM 683 N N . ALA A 1 87 ? 3.868 7.826 15.728 1.00 92.31 87 ALA A N 1
ATOM 684 C CA . ALA A 1 87 ? 2.987 6.842 16.355 1.00 92.31 87 ALA A CA 1
ATOM 685 C C . ALA A 1 87 ? 3.667 6.175 17.561 1.00 92.31 87 ALA A C 1
ATOM 687 O O . ALA A 1 87 ? 3.096 6.130 18.653 1.00 92.31 87 ALA A O 1
ATOM 688 N N . LYS A 1 88 ? 4.928 5.756 17.407 1.00 88.19 88 LYS A N 1
ATOM 689 C CA . LYS A 1 88 ? 5.736 5.151 18.468 1.00 88.19 88 LYS A CA 1
ATOM 690 C C . LYS A 1 88 ? 5.994 6.117 19.622 1.00 88.19 88 LYS A C 1
ATOM 692 O O . LYS A 1 88 ? 5.820 5.720 20.771 1.00 88.19 88 LYS A O 1
ATOM 697 N N . ARG A 1 89 ? 6.355 7.379 19.343 1.00 94.25 89 ARG A N 1
ATOM 698 C CA . ARG A 1 89 ? 6.525 8.419 20.381 1.00 94.25 89 ARG A CA 1
ATOM 699 C C . ARG A 1 89 ? 5.241 8.655 21.173 1.00 94.25 89 ARG A C 1
ATOM 701 O O . ARG A 1 89 ? 5.307 8.848 22.383 1.00 94.25 89 ARG A O 1
ATOM 708 N N . ARG A 1 90 ? 4.085 8.609 20.506 1.00 92.00 90 ARG A N 1
ATOM 709 C CA . ARG A 1 90 ? 2.765 8.751 21.134 1.00 92.00 90 ARG A CA 1
ATOM 710 C C . ARG A 1 90 ? 2.305 7.492 21.885 1.00 92.00 90 ARG A C 1
ATOM 712 O O . ARG A 1 90 ? 1.410 7.586 22.717 1.00 92.00 90 ARG A O 1
ATOM 719 N N . GLY A 1 91 ? 2.884 6.324 21.602 1.00 87.62 91 GLY A N 1
ATOM 720 C CA . GLY A 1 91 ? 2.393 5.036 22.105 1.00 87.62 91 GLY A CA 1
ATOM 721 C C . GLY A 1 91 ? 1.154 4.516 21.361 1.00 87.62 91 GLY A C 1
ATOM 722 O O . GLY A 1 91 ? 0.393 3.724 21.914 1.00 87.62 91 GLY A O 1
ATOM 723 N N . LEU A 1 92 ? 0.938 4.966 20.121 1.00 91.44 92 LEU A N 1
ATOM 724 C CA . LEU A 1 92 ? -0.096 4.465 19.217 1.00 91.44 92 LEU A CA 1
ATOM 725 C C . LEU A 1 92 ? 0.407 3.183 18.541 1.00 91.44 92 LEU A C 1
ATOM 727 O O . LEU A 1 92 ? 1.386 3.215 17.796 1.00 91.44 92 LEU A O 1
ATOM 731 N N . VAL A 1 93 ? -0.267 2.057 18.774 1.00 89.31 93 VAL A N 1
ATOM 732 C CA . VAL A 1 93 ? 0.042 0.799 18.079 1.00 89.31 93 VAL A CA 1
ATOM 733 C C . VAL A 1 93 ? -0.415 0.911 16.628 1.00 89.31 93 VAL A C 1
ATOM 735 O O . VAL A 1 93 ? -1.562 1.271 16.380 1.00 89.31 93 VAL A O 1
ATOM 738 N N . VAL A 1 94 ? 0.456 0.582 15.677 1.00 88.88 94 VAL A N 1
ATOM 739 C CA . VAL A 1 94 ? 0.117 0.529 14.249 1.00 88.88 94 VAL A CA 1
ATOM 740 C C . VAL A 1 94 ? 0.288 -0.906 13.767 1.00 88.88 94 VAL A C 1
ATOM 742 O O . VAL A 1 94 ? 1.327 -1.513 14.018 1.00 88.88 94 VAL A O 1
ATOM 745 N N . THR A 1 95 ? -0.728 -1.454 13.104 1.00 85.44 95 THR A N 1
ATOM 746 C CA . THR A 1 95 ? -0.682 -2.797 12.501 1.00 85.44 95 THR A CA 1
ATOM 747 C C . THR A 1 95 ? -1.000 -2.694 11.015 1.00 85.44 95 THR A C 1
ATOM 749 O O . THR A 1 95 ? -1.867 -1.913 10.643 1.00 85.44 95 THR A O 1
ATOM 752 N N . ASN A 1 96 ? -0.349 -3.490 10.174 1.00 81.38 96 ASN A N 1
ATOM 753 C CA . ASN A 1 96 ? -0.778 -3.796 8.805 1.00 81.38 96 ASN A CA 1
ATOM 754 C C . ASN A 1 96 ? -1.066 -5.305 8.697 1.00 81.38 96 ASN A C 1
ATOM 756 O O . ASN A 1 96 ? -0.967 -6.000 9.707 1.00 81.38 96 ASN A O 1
ATOM 760 N N . THR A 1 97 ? -1.458 -5.802 7.518 1.00 68.12 97 THR A N 1
ATOM 761 C CA . THR A 1 97 ? -1.803 -7.228 7.334 1.00 68.12 97 THR A CA 1
ATOM 762 C C . THR A 1 97 ? -1.064 -7.915 6.172 1.00 68.12 97 THR A C 1
ATOM 764 O O . THR A 1 97 ? -1.689 -8.478 5.270 1.00 68.12 97 THR A O 1
ATOM 767 N N . PRO A 1 98 ? 0.284 -7.905 6.134 1.00 69.75 98 PRO A N 1
ATOM 768 C CA . PRO A 1 98 ? 1.036 -8.643 5.117 1.00 69.75 98 PRO A CA 1
ATOM 769 C C . PRO A 1 98 ? 0.763 -10.159 5.161 1.00 69.75 98 PRO A C 1
ATOM 771 O O . PRO A 1 98 ? 0.804 -10.821 4.127 1.00 69.75 98 PRO A O 1
ATOM 774 N N . GLU A 1 99 ? 0.440 -10.715 6.330 1.00 73.00 99 GLU A N 1
ATOM 775 C CA . GLU A 1 99 ? 0.123 -12.132 6.525 1.00 73.00 99 GLU A CA 1
ATOM 776 C C . GLU A 1 99 ? -1.149 -12.594 5.802 1.00 73.00 99 GLU A C 1
ATOM 778 O O . GLU A 1 99 ? -1.252 -13.776 5.474 1.00 73.00 99 GLU A O 1
ATOM 783 N N . ASP A 1 100 ? -2.079 -11.687 5.478 1.00 71.44 100 ASP A N 1
ATOM 784 C CA . ASP A 1 100 ? -3.292 -12.028 4.724 1.00 71.44 100 ASP A CA 1
ATOM 785 C C . ASP A 1 100 ? -2.963 -12.530 3.312 1.00 71.44 100 ASP A C 1
ATOM 787 O O . ASP A 1 100 ? -3.784 -13.202 2.697 1.00 71.44 100 ASP A O 1
ATOM 791 N N . TYR A 1 101 ? -1.757 -12.262 2.803 1.00 71.00 101 TYR A N 1
ATOM 792 C CA . TYR A 1 101 ? -1.279 -12.730 1.499 1.00 71.00 101 TYR A CA 1
ATOM 793 C C . TYR A 1 101 ? -0.540 -14.071 1.576 1.00 71.00 101 TYR A C 1
ATOM 795 O O . TYR A 1 101 ? -0.186 -14.637 0.540 1.00 71.00 101 TYR A O 1
ATOM 803 N N . ALA A 1 102 ? -0.351 -14.637 2.775 1.00 76.56 102 ALA A N 1
ATOM 804 C CA . ALA A 1 102 ? 0.376 -15.893 2.958 1.00 76.56 102 ALA A CA 1
ATOM 805 C C . ALA A 1 102 ? -0.253 -17.069 2.186 1.00 76.56 102 ALA A C 1
ATOM 807 O O . ALA A 1 102 ? 0.467 -17.973 1.761 1.00 76.56 102 ALA A O 1
ATOM 808 N N . PHE A 1 103 ? -1.573 -17.048 1.945 1.00 79.12 103 PHE A N 1
ATOM 809 C CA . PHE A 1 103 ? -2.262 -18.094 1.176 1.00 79.12 103 PHE A CA 1
ATOM 810 C C . PHE A 1 103 ? -1.817 -18.172 -0.293 1.00 79.12 103 PHE A C 1
ATOM 812 O O . PHE A 1 103 ? -1.998 -19.216 -0.917 1.00 79.12 103 PHE A O 1
ATOM 819 N N . LEU A 1 104 ? -1.237 -17.100 -0.849 1.00 75.12 104 LEU A N 1
ATOM 820 C CA . LEU A 1 104 ? -0.714 -17.098 -2.217 1.00 75.12 104 LEU A CA 1
ATOM 821 C C . LEU A 1 104 ? 0.553 -17.953 -2.341 1.00 75.12 104 LEU A C 1
ATOM 823 O O . LEU A 1 104 ? 0.873 -18.401 -3.439 1.00 75.12 104 LEU A O 1
ATOM 827 N N . ALA A 1 105 ? 1.266 -18.187 -1.230 1.00 82.19 105 ALA A N 1
ATOM 828 C CA . ALA A 1 105 ? 2.552 -18.887 -1.193 1.00 82.19 105 ALA A CA 1
ATOM 829 C C . ALA A 1 105 ? 3.594 -18.311 -2.177 1.00 82.19 105 ALA A C 1
ATOM 831 O O . ALA A 1 105 ? 4.478 -19.023 -2.657 1.00 82.19 105 ALA A O 1
ATOM 832 N N . TRP A 1 106 ? 3.482 -17.021 -2.500 1.00 80.25 106 TRP A N 1
ATOM 833 C CA . TRP A 1 106 ? 4.423 -16.316 -3.365 1.00 80.25 106 TRP A CA 1
ATOM 834 C C . TRP A 1 106 ? 5.543 -15.683 -2.535 1.00 80.25 106 TRP A C 1
ATOM 836 O O . TRP A 1 106 ? 5.307 -15.294 -1.389 1.00 80.25 106 TRP A O 1
ATOM 846 N N . PRO A 1 107 ? 6.765 -15.560 -3.084 1.00 84.50 107 PRO A N 1
ATOM 847 C CA . PRO A 1 107 ? 7.831 -14.823 -2.422 1.00 84.50 107 PRO A CA 1
ATOM 848 C C . PRO A 1 107 ? 7.395 -13.382 -2.137 1.00 84.50 107 PRO A C 1
ATOM 850 O O . PRO A 1 107 ? 6.992 -12.659 -3.045 1.00 84.50 107 PRO A O 1
ATOM 853 N N . MET A 1 108 ? 7.503 -12.968 -0.876 1.00 84.88 108 MET A N 1
ATOM 854 C CA . MET A 1 108 ? 7.254 -11.597 -0.436 1.00 84.88 108 MET A CA 1
ATOM 855 C C . MET A 1 108 ? 8.548 -11.018 0.123 1.00 84.88 108 MET A C 1
ATOM 857 O O . MET A 1 108 ? 9.251 -11.678 0.888 1.00 84.88 108 MET A O 1
ATOM 861 N N . THR A 1 109 ? 8.856 -9.781 -0.251 1.00 86.69 109 THR A N 1
ATOM 862 C CA . THR A 1 109 ? 9.997 -9.034 0.279 1.00 86.69 109 THR A CA 1
ATOM 863 C C . THR A 1 109 ? 9.503 -7.728 0.874 1.00 86.69 109 THR A C 1
ATOM 865 O O . THR A 1 109 ? 8.590 -7.110 0.333 1.00 86.69 109 THR A O 1
ATOM 868 N N . ALA A 1 110 ? 10.091 -7.330 1.998 1.00 86.81 110 ALA A N 1
ATOM 869 C CA . ALA A 1 110 ? 9.838 -6.027 2.593 1.00 86.81 110 ALA A CA 1
ATOM 870 C C . ALA A 1 110 ? 10.702 -4.955 1.920 1.00 86.81 110 ALA A C 1
ATOM 872 O O . ALA A 1 110 ? 11.793 -5.252 1.416 1.00 86.81 110 ALA A O 1
ATOM 873 N N . ASP A 1 111 ? 10.230 -3.713 1.967 1.00 90.06 111 ASP A N 1
ATOM 874 C CA . ASP A 1 111 ? 10.974 -2.560 1.477 1.00 90.06 111 ASP A CA 1
ATOM 875 C C . ASP A 1 111 ? 12.279 -2.389 2.256 1.00 90.06 111 ASP A C 1
ATOM 877 O O . ASP A 1 111 ? 12.319 -2.465 3.487 1.00 90.06 111 ASP A O 1
ATOM 881 N N . ARG A 1 112 ? 13.368 -2.133 1.525 1.00 91.69 112 ARG A N 1
ATOM 882 C CA . ARG A 1 112 ? 14.681 -1.829 2.118 1.00 91.69 112 ARG A CA 1
ATOM 883 C C . ARG A 1 112 ? 14.827 -0.347 2.472 1.00 91.69 112 ARG A C 1
ATOM 885 O O . ARG A 1 112 ? 15.595 -0.019 3.371 1.00 91.69 112 ARG A O 1
ATOM 892 N N . PHE A 1 113 ? 14.074 0.507 1.779 1.00 89.44 113 PHE A N 1
ATOM 893 C CA . PHE A 1 113 ? 13.985 1.953 1.978 1.00 89.44 113 PHE A CA 1
ATOM 894 C C . PHE A 1 113 ? 12.546 2.302 2.393 1.00 89.44 113 PHE A C 1
ATOM 896 O O . PHE A 1 113 ? 11.708 2.569 1.533 1.00 89.44 113 PHE A O 1
ATOM 903 N N . PRO A 1 114 ? 12.210 2.206 3.690 1.00 81.06 114 PRO A N 1
ATOM 904 C CA . PRO A 1 114 ? 10.841 2.422 4.149 1.00 81.06 114 PRO A CA 1
ATOM 905 C C . PRO A 1 114 ? 10.401 3.875 3.917 1.00 81.06 114 PRO A C 1
ATOM 907 O O . PRO A 1 114 ? 11.226 4.785 3.993 1.00 81.06 114 PRO A O 1
ATOM 910 N N . TYR A 1 115 ? 9.100 4.095 3.698 1.00 80.75 115 TYR A N 1
ATOM 911 C CA . TYR A 1 115 ? 8.484 5.418 3.492 1.00 80.75 115 TYR A CA 1
ATOM 912 C C . TYR A 1 115 ? 8.792 6.099 2.150 1.00 80.75 115 TYR A C 1
ATOM 914 O O . TYR A 1 115 ? 8.395 7.247 1.949 1.00 80.75 115 TYR A O 1
ATOM 922 N N . CYS A 1 116 ? 9.435 5.401 1.208 1.00 86.69 116 CYS A N 1
ATOM 923 C CA . CYS A 1 116 ? 9.749 5.929 -0.126 1.00 86.69 116 CYS A CA 1
ATOM 924 C C . CYS A 1 116 ? 8.745 5.480 -1.213 1.00 86.69 116 CYS A C 1
ATOM 926 O O . CYS A 1 116 ? 8.998 5.615 -2.413 1.00 86.69 116 CYS A O 1
ATOM 928 N N . GLY A 1 117 ? 7.574 4.980 -0.802 1.00 87.19 117 GLY A N 1
ATOM 929 C CA . GLY A 1 117 ? 6.458 4.656 -1.688 1.00 87.19 117 GLY A CA 1
ATOM 930 C C . GLY A 1 117 ? 6.746 3.498 -2.657 1.00 87.19 117 GLY A C 1
ATOM 931 O O . GLY A 1 117 ? 7.644 2.690 -2.422 1.00 87.19 117 GLY A O 1
ATOM 932 N N . PRO A 1 118 ? 6.015 3.405 -3.787 1.00 90.69 118 PRO A N 1
ATOM 933 C CA . PRO A 1 118 ? 6.083 2.239 -4.673 1.00 90.69 118 PRO A CA 1
ATOM 934 C C . PRO A 1 118 ? 7.475 1.950 -5.250 1.00 90.69 118 PRO A C 1
ATOM 936 O O . PRO A 1 118 ? 7.798 0.800 -5.543 1.00 90.69 118 PRO A O 1
ATOM 939 N N . LEU A 1 119 ? 8.314 2.980 -5.394 1.00 94.44 119 LEU A N 1
ATOM 940 C CA . LEU A 1 119 ? 9.674 2.831 -5.902 1.00 94.44 119 LEU A CA 1
ATOM 941 C C . LEU A 1 119 ? 10.551 1.984 -4.958 1.00 94.44 119 LEU A C 1
ATOM 943 O O . LEU A 1 119 ? 11.390 1.219 -5.436 1.00 94.44 119 LEU A O 1
ATOM 947 N N . ALA A 1 120 ? 10.313 2.050 -3.642 1.00 94.06 120 ALA A N 1
ATOM 948 C CA . ALA A 1 120 ? 10.999 1.217 -2.654 1.00 94.06 120 ALA A CA 1
ATOM 949 C C . ALA A 1 120 ? 10.647 -0.269 -2.807 1.00 94.06 120 ALA A C 1
ATOM 951 O O . ALA A 1 120 ? 11.531 -1.125 -2.733 1.00 94.06 120 ALA A O 1
ATOM 952 N N . GLY A 1 121 ? 9.378 -0.565 -3.099 1.00 92.44 121 GLY A N 1
ATOM 953 C CA . GLY A 1 121 ? 8.916 -1.924 -3.379 1.00 92.44 121 GLY A CA 1
ATOM 954 C C . GLY A 1 121 ? 9.494 -2.480 -4.679 1.00 92.44 121 GLY A C 1
ATOM 955 O O . GLY A 1 121 ? 9.937 -3.630 -4.722 1.00 92.44 121 GLY A O 1
ATOM 956 N N . ILE A 1 122 ? 9.575 -1.652 -5.729 1.00 95.88 122 ILE A N 1
ATOM 957 C CA . ILE A 1 122 ? 10.229 -2.019 -6.996 1.00 95.88 122 ILE A CA 1
ATOM 958 C C . ILE A 1 122 ? 11.709 -2.331 -6.757 1.00 95.88 122 ILE A C 1
ATOM 960 O O . ILE A 1 122 ? 12.195 -3.370 -7.205 1.00 95.88 122 ILE A O 1
ATOM 964 N N . HIS A 1 123 ? 12.418 -1.475 -6.014 1.00 97.25 123 HIS A N 1
ATOM 965 C CA . HIS A 1 123 ? 13.809 -1.717 -5.623 1.00 97.25 123 HIS A CA 1
ATOM 966 C C . HIS A 1 123 ? 13.972 -3.046 -4.885 1.00 97.25 123 HIS A C 1
ATOM 968 O O . HIS A 1 123 ? 14.798 -3.875 -5.278 1.00 97.25 123 HIS A O 1
ATOM 974 N N . ALA A 1 124 ? 13.163 -3.267 -3.847 1.00 95.19 124 ALA A N 1
ATOM 975 C CA . ALA A 1 124 ? 13.234 -4.467 -3.029 1.00 95.19 124 ALA A CA 1
ATOM 976 C C . ALA A 1 124 ? 13.011 -5.730 -3.871 1.00 95.19 124 ALA A C 1
ATOM 978 O O . ALA A 1 124 ? 13.778 -6.686 -3.746 1.00 95.19 124 ALA A O 1
ATOM 979 N N . ALA A 1 125 ? 12.030 -5.714 -4.779 1.00 94.06 125 ALA A N 1
ATOM 980 C CA . ALA A 1 125 ? 11.770 -6.814 -5.700 1.00 94.06 125 ALA A CA 1
ATOM 981 C C . ALA A 1 125 ? 12.950 -7.059 -6.660 1.00 94.06 125 ALA A C 1
ATOM 983 O O . ALA A 1 125 ? 13.461 -8.178 -6.742 1.00 94.06 125 ALA A O 1
ATOM 984 N N . LEU A 1 126 ? 13.444 -6.024 -7.348 1.00 96.69 126 LEU A N 1
ATOM 985 C CA . LEU A 1 126 ? 14.560 -6.146 -8.300 1.00 96.69 126 LEU A CA 1
ATOM 986 C C . LEU A 1 126 ? 15.867 -6.618 -7.640 1.00 96.69 126 LEU A C 1
ATOM 988 O O . LEU A 1 126 ? 16.694 -7.270 -8.287 1.00 96.69 126 LEU A O 1
ATOM 992 N N . ALA A 1 127 ? 16.060 -6.309 -6.356 1.00 96.00 127 ALA A N 1
ATOM 993 C CA . ALA A 1 127 ? 17.225 -6.735 -5.592 1.00 96.00 127 ALA A CA 1
ATOM 994 C C . ALA A 1 127 ? 17.236 -8.246 -5.291 1.00 96.00 127 ALA A C 1
ATOM 996 O O . ALA A 1 127 ? 18.319 -8.807 -5.115 1.00 96.00 127 ALA A O 1
ATOM 997 N N . VAL A 1 128 ? 16.069 -8.904 -5.240 1.00 94.81 128 VAL A N 1
ATOM 998 C CA . VAL A 1 128 ? 15.947 -10.316 -4.824 1.00 94.81 128 VAL A CA 1
ATOM 999 C C . VAL A 1 128 ? 15.633 -11.283 -5.964 1.00 94.81 128 VAL A C 1
ATOM 1001 O O . VAL A 1 128 ? 15.960 -12.465 -5.858 1.00 94.81 128 VAL A O 1
ATOM 1004 N N . ILE A 1 129 ? 15.021 -10.818 -7.057 1.00 93.56 129 ILE A N 1
ATOM 1005 C CA . ILE A 1 129 ? 14.749 -11.681 -8.214 1.00 93.56 129 ILE A CA 1
ATOM 1006 C C . ILE A 1 129 ? 16.052 -12.104 -8.907 1.00 93.56 129 ILE A C 1
ATOM 1008 O O . ILE A 1 129 ? 17.034 -11.359 -8.975 1.00 93.56 129 ILE A O 1
ATOM 1012 N N . SER A 1 130 ? 16.054 -13.310 -9.474 1.00 94.50 130 SER A N 1
ATOM 1013 C CA . SER A 1 130 ? 17.174 -13.804 -10.282 1.00 94.50 130 SER A CA 1
ATOM 1014 C C . SER A 1 130 ? 17.049 -13.419 -11.758 1.00 94.50 130 SER A C 1
ATOM 1016 O O . SER A 1 130 ? 18.054 -13.361 -12.466 1.00 94.50 130 SER A O 1
ATOM 1018 N N . GLN A 1 131 ? 15.830 -13.134 -12.219 1.00 94.81 131 GLN A N 1
ATOM 1019 C CA . GLN A 1 131 ? 15.524 -12.732 -13.589 1.00 94.81 131 GLN A CA 1
ATOM 1020 C C . GLN A 1 131 ? 16.131 -11.357 -13.904 1.00 94.81 131 GLN A C 1
ATOM 1022 O O . GLN A 1 131 ? 16.238 -10.522 -13.011 1.00 94.81 131 GLN A O 1
ATOM 1027 N N . PRO A 1 132 ? 16.511 -11.079 -15.163 1.00 95.19 132 PRO A N 1
ATOM 1028 C CA . PRO A 1 132 ? 17.133 -9.805 -15.528 1.00 95.19 132 PRO A CA 1
ATOM 1029 C C . PRO A 1 132 ? 16.181 -8.607 -15.410 1.00 95.19 132 PRO A C 1
ATOM 1031 O O . PRO A 1 132 ? 16.647 -7.478 -15.296 1.00 95.19 132 PRO A O 1
ATOM 1034 N N . ALA A 1 133 ? 14.869 -8.843 -15.433 1.00 96.94 133 ALA A N 1
ATOM 1035 C CA . ALA A 1 133 ? 13.839 -7.820 -15.359 1.00 96.94 133 ALA A CA 1
ATOM 1036 C C . ALA A 1 133 ? 12.541 -8.390 -14.773 1.00 96.94 133 ALA A C 1
ATOM 1038 O O . ALA A 1 133 ? 12.339 -9.608 -14.770 1.00 96.94 133 ALA A O 1
ATOM 1039 N N . ALA A 1 134 ? 11.649 -7.506 -14.332 1.00 96.31 134 ALA A N 1
ATOM 1040 C CA . ALA A 1 134 ? 10.306 -7.845 -13.881 1.00 96.31 134 ALA A CA 1
ATOM 1041 C C . ALA A 1 134 ? 9.268 -6.890 -14.474 1.00 96.31 134 ALA A C 1
ATOM 1043 O O . ALA A 1 134 ? 9.515 -5.692 -14.602 1.00 96.31 134 ALA A O 1
ATOM 1044 N N . PHE A 1 135 ? 8.090 -7.427 -14.794 1.00 96.88 135 PHE A N 1
ATOM 1045 C CA . PHE A 1 135 ? 6.893 -6.611 -14.963 1.00 96.88 135 PHE A CA 1
ATOM 1046 C C . PHE A 1 135 ? 6.325 -6.273 -13.580 1.00 96.88 135 PHE A C 1
ATOM 1048 O O . PHE A 1 135 ? 6.162 -7.159 -12.740 1.00 96.88 135 PHE A O 1
ATOM 1055 N N . VAL A 1 136 ? 6.032 -4.999 -13.361 1.00 95.75 136 VAL A N 1
ATOM 1056 C CA . VAL A 1 136 ? 5.511 -4.426 -12.124 1.00 95.75 136 VAL A CA 1
ATOM 1057 C C . VAL A 1 136 ? 4.109 -3.901 -12.394 1.00 95.75 136 VAL A C 1
ATOM 1059 O O . VAL A 1 136 ? 3.893 -3.153 -13.349 1.00 95.75 136 VAL A O 1
ATOM 1062 N N . CYS A 1 137 ? 3.174 -4.260 -11.515 1.00 93.88 137 CYS A N 1
ATOM 1063 C CA . CYS A 1 137 ? 1.842 -3.674 -11.490 1.00 93.88 137 CYS A CA 1
ATOM 1064 C C . CYS A 1 137 ? 1.391 -3.331 -10.066 1.00 93.88 137 CYS A C 1
ATOM 1066 O O . CYS A 1 137 ? 1.867 -3.937 -9.103 1.00 93.88 137 CYS A O 1
ATOM 1068 N N . ALA A 1 138 ? 0.481 -2.364 -9.929 1.00 87.62 138 ALA A N 1
ATOM 1069 C CA . ALA A 1 138 ? -0.194 -2.108 -8.658 1.00 87.62 138 ALA A CA 1
ATOM 1070 C C . ALA A 1 138 ? -1.134 -3.275 -8.311 1.00 87.62 138 ALA A C 1
ATOM 1072 O O . ALA A 1 138 ? -1.737 -3.875 -9.205 1.00 87.62 138 ALA A O 1
ATOM 1073 N N . CYS A 1 139 ? -1.287 -3.593 -7.023 1.00 76.81 139 CYS A N 1
ATOM 1074 C CA . CYS A 1 139 ? -2.107 -4.725 -6.573 1.00 76.81 139 CYS A CA 1
ATOM 1075 C C . CYS A 1 139 ? -3.608 -4.568 -6.872 1.00 76.81 139 CYS A C 1
ATOM 1077 O O . CYS A 1 139 ? -4.333 -5.561 -6.892 1.00 76.81 139 CYS A O 1
ATOM 1079 N N . ASP A 1 140 ? -4.064 -3.343 -7.128 1.00 77.12 140 ASP A N 1
ATOM 1080 C CA . ASP A 1 140 ? -5.430 -2.985 -7.499 1.00 77.12 140 ASP A CA 1
ATOM 1081 C C . ASP A 1 140 ? -5.621 -2.787 -9.011 1.00 77.12 140 ASP A C 1
ATOM 1083 O O . ASP A 1 140 ? -6.722 -2.438 -9.433 1.00 77.12 140 ASP A O 1
ATOM 1087 N N . THR A 1 141 ? -4.597 -3.046 -9.837 1.00 81.06 141 THR A N 1
ATOM 1088 C CA . THR A 1 141 ? -4.687 -2.923 -11.301 1.00 81.06 141 THR A CA 1
ATOM 1089 C C . THR A 1 141 ? -5.731 -3.904 -11.849 1.00 81.06 141 THR A C 1
ATOM 1091 O O . THR A 1 141 ? -5.489 -5.118 -11.857 1.00 81.06 141 THR A O 1
ATOM 1094 N N . PRO A 1 142 ? -6.887 -3.433 -12.354 1.00 72.75 142 PRO A N 1
ATOM 1095 C CA . PRO A 1 142 ? -7.879 -4.327 -12.921 1.00 72.75 142 PRO A CA 1
ATOM 1096 C C . PRO A 1 142 ? -7.424 -4.797 -14.307 1.00 72.75 142 PRO A C 1
ATOM 1098 O O . PRO A 1 142 ? -6.881 -4.021 -15.087 1.00 72.75 142 PRO A O 1
ATOM 1101 N N . LEU A 1 143 ? -7.722 -6.055 -14.647 1.00 81.88 143 LEU A N 1
ATOM 1102 C CA . LEU A 1 143 ? -7.634 -6.570 -16.023 1.00 81.88 143 LEU A CA 1
ATOM 1103 C C . LEU A 1 143 ? -6.241 -6.424 -16.674 1.00 81.88 143 LEU A C 1
ATOM 1105 O O . LEU A 1 143 ? -6.116 -5.906 -17.782 1.00 81.88 143 LEU A O 1
ATOM 1109 N N . VAL A 1 144 ? -5.191 -6.915 -16.007 1.00 86.75 144 VAL A N 1
ATOM 1110 C CA . VAL A 1 144 ? -3.838 -6.998 -16.588 1.00 86.75 144 VAL A CA 1
ATOM 1111 C C . VAL A 1 144 ? -3.869 -7.840 -17.873 1.00 86.75 144 VAL A C 1
ATOM 1113 O O . VAL A 1 144 ? -4.054 -9.055 -17.818 1.00 86.75 144 VAL A O 1
ATOM 1116 N N . GLU A 1 145 ? -3.682 -7.196 -19.030 1.00 92.44 145 GLU A N 1
ATOM 1117 C CA . GLU A 1 145 ? -3.774 -7.824 -20.355 1.00 92.44 145 GLU A CA 1
ATOM 1118 C C . GLU A 1 145 ? -2.440 -8.490 -20.747 1.00 92.44 145 GLU A C 1
ATOM 1120 O O . GLU A 1 145 ? -1.449 -7.789 -21.001 1.00 92.44 145 GLU A O 1
ATOM 1125 N N . PRO A 1 146 ? -2.378 -9.833 -20.866 1.00 91.75 146 PRO A N 1
ATOM 1126 C CA . PRO A 1 146 ? -1.127 -10.537 -21.137 1.00 91.75 146 PRO A CA 1
ATOM 1127 C C . PRO A 1 146 ? -0.458 -10.147 -22.459 1.00 91.75 146 PRO A C 1
ATOM 1129 O O . PRO A 1 146 ? 0.770 -10.204 -22.558 1.00 91.75 146 PRO A O 1
ATOM 1132 N N . ALA A 1 147 ? -1.225 -9.774 -23.490 1.00 95.44 147 ALA A N 1
ATOM 1133 C CA . ALA A 1 147 ? -0.656 -9.318 -24.756 1.00 95.44 147 ALA A CA 1
ATOM 1134 C C . ALA A 1 147 ? 0.120 -8.004 -24.593 1.00 95.44 147 ALA A C 1
ATOM 1136 O O . ALA A 1 147 ? 1.217 -7.879 -25.139 1.00 95.44 147 ALA A O 1
ATOM 1137 N N . LEU A 1 148 ? -0.400 -7.071 -23.791 1.00 93.56 148 LEU A N 1
ATOM 1138 C CA . LEU A 1 148 ? 0.277 -5.811 -23.497 1.00 93.56 148 LEU A CA 1
ATOM 1139 C C . LEU A 1 148 ? 1.526 -6.041 -22.641 1.00 93.56 148 LEU A C 1
ATOM 1141 O O . LEU A 1 148 ? 2.578 -5.492 -22.951 1.00 93.56 148 LEU A O 1
ATOM 1145 N N . VAL A 1 149 ? 1.455 -6.908 -21.626 1.00 95.50 149 VAL A N 1
ATOM 1146 C CA . VAL A 1 149 ? 2.634 -7.267 -20.813 1.00 95.50 149 VAL A CA 1
ATOM 1147 C C . VAL A 1 149 ? 3.744 -7.843 -21.694 1.00 95.50 149 VAL A C 1
ATOM 1149 O O . VAL A 1 149 ? 4.886 -7.393 -21.630 1.00 95.50 149 VAL A O 1
ATOM 1152 N N . ARG A 1 150 ? 3.414 -8.794 -22.580 1.00 96.56 150 ARG A N 1
ATOM 1153 C CA . ARG A 1 150 ? 4.384 -9.365 -23.530 1.00 96.56 150 ARG A CA 1
ATOM 1154 C C . ARG A 1 150 ? 4.961 -8.314 -24.470 1.00 96.56 150 ARG A C 1
ATOM 1156 O O . ARG A 1 150 ? 6.158 -8.350 -24.740 1.00 96.56 150 ARG A O 1
ATOM 1163 N N . PHE A 1 151 ? 4.129 -7.392 -24.951 1.00 97.31 151 PHE A N 1
ATOM 1164 C CA . PHE A 1 151 ? 4.578 -6.286 -25.786 1.00 97.31 151 PHE A CA 1
ATOM 1165 C C . PHE A 1 151 ? 5.603 -5.412 -25.053 1.00 97.31 151 PHE A C 1
ATOM 1167 O O . PHE A 1 151 ? 6.683 -5.195 -25.596 1.00 97.31 151 PHE A O 1
ATOM 1174 N N . LEU A 1 152 ? 5.318 -4.991 -23.814 1.00 96.94 152 LEU A N 1
ATOM 1175 C CA . LEU A 1 152 ? 6.237 -4.186 -22.997 1.00 96.94 152 LEU A CA 1
ATOM 1176 C C . LEU A 1 152 ? 7.551 -4.930 -22.726 1.00 96.94 152 LEU A C 1
ATOM 1178 O O . LEU A 1 152 ? 8.623 -4.363 -22.920 1.00 96.94 152 LEU A O 1
ATOM 1182 N N . CYS A 1 153 ? 7.488 -6.216 -22.366 1.00 95.88 153 CYS A N 1
ATOM 1183 C CA . CYS A 1 153 ? 8.686 -7.039 -22.174 1.00 95.88 153 CYS A CA 1
ATOM 1184 C C . CYS A 1 153 ? 9.542 -7.115 -23.447 1.00 95.88 153 CYS A C 1
ATOM 1186 O O . CYS A 1 153 ? 10.766 -7.063 -23.365 1.00 95.88 153 CYS A O 1
ATOM 1188 N N . ALA A 1 154 ? 8.916 -7.205 -24.626 1.00 96.50 154 ALA A N 1
ATOM 1189 C CA . ALA A 1 154 ? 9.625 -7.237 -25.904 1.00 96.50 154 ALA A CA 1
ATOM 1190 C C . ALA A 1 154 ? 10.292 -5.898 -26.264 1.00 96.50 154 ALA A C 1
ATOM 1192 O O . ALA A 1 154 ? 11.248 -5.898 -27.034 1.00 96.50 154 ALA A O 1
ATOM 1193 N N . GLN A 1 155 ? 9.819 -4.774 -25.712 1.00 97.38 155 GLN A N 1
ATOM 1194 C CA . GLN A 1 155 ? 10.443 -3.463 -25.921 1.00 97.38 155 GLN A CA 1
ATOM 1195 C C . GLN A 1 155 ? 11.643 -3.211 -24.996 1.00 97.38 155 GLN A C 1
ATOM 1197 O O . GLN A 1 155 ? 12.336 -2.214 -25.190 1.00 97.38 155 GLN A O 1
ATOM 1202 N N . LEU A 1 156 ? 11.896 -4.069 -23.993 1.00 96.25 156 LEU A N 1
ATOM 1203 C CA . LEU A 1 156 ? 12.939 -3.810 -22.997 1.00 96.25 156 LEU A CA 1
ATOM 1204 C C . LEU A 1 156 ? 14.313 -3.638 -23.649 1.00 96.25 156 LEU A C 1
ATOM 1206 O O . LEU A 1 156 ? 14.944 -2.615 -23.418 1.00 96.25 156 LEU A O 1
ATOM 1210 N N . ALA A 1 157 ? 14.729 -4.567 -24.516 1.00 92.31 157 ALA A N 1
ATOM 1211 C CA . ALA A 1 157 ? 16.042 -4.538 -25.171 1.00 92.31 157 ALA A CA 1
ATOM 1212 C C . ALA A 1 157 ? 17.165 -4.171 -24.170 1.00 92.31 157 ALA A C 1
ATOM 1214 O O . ALA A 1 157 ? 17.264 -4.811 -23.124 1.00 92.31 157 ALA A O 1
ATOM 1215 N N . ASP A 1 158 ? 17.954 -3.132 -24.463 1.00 93.38 158 ASP A N 1
ATOM 1216 C CA . ASP A 1 158 ? 19.015 -2.608 -23.588 1.00 93.38 158 ASP A CA 1
ATOM 1217 C C . ASP A 1 158 ? 18.540 -1.454 -22.675 1.00 93.38 158 ASP A C 1
ATOM 1219 O O . ASP A 1 158 ? 19.351 -0.796 -22.023 1.00 93.38 158 ASP A O 1
ATOM 1223 N N . ASN A 1 159 ? 17.234 -1.171 -22.633 1.00 96.62 159 ASN A N 1
ATOM 1224 C CA . ASN A 1 159 ? 16.661 -0.130 -21.782 1.00 96.62 159 ASN A CA 1
ATOM 1225 C C . ASN A 1 159 ? 16.520 -0.605 -20.329 1.00 96.62 159 ASN A C 1
ATOM 1227 O O . ASN A 1 159 ? 16.322 -1.785 -20.034 1.00 96.62 159 ASN A O 1
ATOM 1231 N N . GLU A 1 160 ? 16.551 0.350 -19.404 1.00 97.31 160 GLU A N 1
ATOM 1232 C CA . GLU A 1 160 ? 16.399 0.079 -17.973 1.00 97.31 160 GLU A CA 1
ATOM 1233 C C . GLU A 1 160 ? 14.931 -0.027 -17.546 1.00 97.31 160 GLU A C 1
ATOM 1235 O O . GLU A 1 160 ? 14.603 -0.811 -16.656 1.00 97.31 160 GLU A O 1
ATOM 1240 N N . VAL A 1 161 ? 14.038 0.735 -18.186 1.00 97.75 161 VAL A N 1
ATOM 1241 C CA . VAL A 1 161 ? 12.603 0.769 -17.879 1.00 97.75 161 VAL A CA 1
ATOM 1242 C C . VAL A 1 161 ? 11.797 0.933 -19.165 1.00 97.75 161 VAL A C 1
ATOM 1244 O O . VAL A 1 161 ? 12.124 1.766 -20.008 1.00 97.75 161 VAL A O 1
ATOM 1247 N N . VAL A 1 162 ? 10.708 0.176 -19.292 1.00 98.12 162 VAL A N 1
ATOM 1248 C CA . VAL A 1 162 ? 9.687 0.352 -20.333 1.00 98.12 162 VAL A CA 1
ATOM 1249 C C . VAL A 1 162 ? 8.335 0.527 -19.666 1.00 98.12 162 VAL A C 1
ATOM 1251 O O . VAL A 1 162 ? 7.897 -0.342 -18.916 1.00 98.12 162 VAL A O 1
ATOM 1254 N N . LEU A 1 163 ? 7.643 1.617 -19.984 1.00 96.94 163 LEU A N 1
ATOM 1255 C CA . LEU A 1 163 ? 6.318 1.911 -19.448 1.00 96.94 163 LEU A CA 1
ATOM 1256 C C . LEU A 1 163 ? 5.399 2.529 -20.511 1.00 96.94 163 LEU A C 1
ATOM 1258 O O . LEU A 1 163 ? 5.888 3.159 -21.454 1.00 96.94 163 LEU A O 1
ATOM 1262 N N . PRO A 1 164 ? 4.073 2.368 -20.382 1.00 94.88 164 PRO A N 1
ATOM 1263 C CA . PRO A 1 164 ? 3.105 3.125 -21.157 1.00 94.88 164 PRO A CA 1
ATOM 1264 C C . PRO A 1 164 ? 3.174 4.615 -20.820 1.00 94.88 164 PRO A C 1
ATOM 1266 O O . PRO A 1 164 ? 3.209 5.002 -19.651 1.00 94.88 164 PRO A O 1
ATOM 1269 N N . TRP A 1 165 ? 3.125 5.450 -21.856 1.00 95.56 165 TRP A N 1
ATOM 1270 C CA . TRP A 1 165 ? 2.923 6.887 -21.713 1.00 95.56 165 TRP A CA 1
ATOM 1271 C C . TRP A 1 165 ? 1.517 7.249 -22.183 1.00 95.56 165 TRP A C 1
ATOM 1273 O O . TRP A 1 165 ? 1.199 7.130 -23.368 1.00 95.56 165 TRP A O 1
ATOM 1283 N N . LEU A 1 166 ? 0.669 7.671 -21.252 1.00 92.88 166 LEU A N 1
ATOM 1284 C CA . LEU A 1 166 ? -0.707 8.073 -21.510 1.00 92.88 166 LEU A CA 1
ATOM 1285 C C . LEU A 1 166 ? -0.813 9.601 -21.629 1.00 92.88 166 LEU A C 1
ATOM 1287 O O . LEU A 1 166 ? 0.139 10.340 -21.379 1.00 92.88 166 LEU A O 1
ATOM 1291 N N . ALA A 1 167 ? -1.992 10.101 -22.005 1.00 94.62 167 ALA A N 1
ATOM 1292 C CA . ALA A 1 167 ? -2.234 11.542 -22.142 1.00 94.62 167 ALA A CA 1
ATOM 1293 C C . ALA A 1 167 ? -2.030 12.322 -20.825 1.00 94.62 167 ALA A C 1
ATOM 1295 O O . ALA A 1 167 ? -1.700 13.505 -20.847 1.00 94.62 167 ALA A O 1
ATOM 1296 N N . ASN A 1 168 ? -2.219 11.656 -19.686 1.00 92.50 168 ASN A N 1
ATOM 1297 C CA . ASN A 1 168 ? -2.037 12.175 -18.331 1.00 92.50 168 ASN A CA 1
ATOM 1298 C C . ASN A 1 168 ? -0.632 11.923 -17.754 1.00 92.50 168 ASN A C 1
ATOM 1300 O O . ASN A 1 168 ? -0.366 12.377 -16.643 1.00 92.50 168 ASN A O 1
ATOM 1304 N N . GLY A 1 169 ? 0.261 11.242 -18.482 1.00 95.00 169 GLY A N 1
ATOM 1305 C CA . GLY A 1 169 ? 1.634 10.981 -18.051 1.00 95.00 169 GLY A CA 1
ATOM 1306 C C . GLY A 1 169 ? 2.037 9.501 -18.081 1.00 95.00 169 GLY A C 1
ATOM 1307 O O . GLY A 1 169 ? 1.330 8.672 -18.658 1.00 95.00 169 GLY A O 1
ATOM 1308 N N . PRO A 1 170 ? 3.208 9.173 -17.510 1.00 95.25 170 PRO A N 1
ATOM 1309 C CA . PRO A 1 170 ? 3.711 7.806 -17.450 1.00 95.25 170 PRO A CA 1
ATOM 1310 C C . PRO A 1 170 ? 2.941 6.952 -16.437 1.00 95.25 170 PRO A C 1
ATOM 1312 O O . PRO A 1 170 ? 2.561 7.444 -15.376 1.00 95.25 170 PRO A O 1
ATOM 1315 N N . GLU A 1 171 ? 2.812 5.656 -16.723 1.00 93.56 171 GLU A N 1
ATOM 1316 C CA . GLU A 1 171 ? 2.237 4.653 -15.815 1.00 93.56 171 GLU A CA 1
ATOM 1317 C C . GLU A 1 171 ? 3.341 3.741 -15.234 1.00 93.56 171 GLU A C 1
ATOM 1319 O O . GLU A 1 171 ? 3.583 2.643 -15.745 1.00 93.56 171 GLU A O 1
ATOM 1324 N N . PRO A 1 172 ? 4.061 4.166 -14.174 1.00 93.94 172 PRO A N 1
ATOM 1325 C CA . PRO A 1 172 ? 5.189 3.410 -13.613 1.00 93.94 172 PRO A CA 1
ATOM 1326 C C . PRO A 1 172 ? 4.762 2.113 -12.910 1.00 93.94 172 PRO A C 1
ATOM 1328 O O . PRO A 1 172 ? 5.579 1.226 -12.689 1.00 93.94 172 PRO A O 1
ATOM 1331 N N . LEU A 1 173 ? 3.477 1.976 -12.575 1.00 94.25 173 LEU A N 1
ATOM 1332 C CA . LEU A 1 173 ? 2.896 0.772 -11.975 1.00 94.25 173 LEU A CA 1
ATOM 1333 C C . LEU A 1 173 ? 2.146 -0.078 -13.009 1.00 94.25 173 LEU A C 1
ATOM 1335 O O . LEU A 1 173 ? 1.196 -0.778 -12.670 1.00 94.25 173 LEU A O 1
ATOM 1339 N N . TYR A 1 174 ? 2.576 -0.008 -14.269 1.00 95.12 174 TYR A N 1
ATOM 1340 C CA . TYR A 1 174 ? 2.255 -0.958 -15.333 1.00 95.12 174 TYR A CA 1
ATOM 1341 C C . TYR A 1 174 ? 3.459 -1.052 -16.282 1.00 95.12 174 TYR A C 1
ATOM 1343 O O . TYR A 1 174 ? 3.393 -0.693 -17.455 1.00 95.12 174 TYR A O 1
ATOM 1351 N N . ALA A 1 175 ? 4.612 -1.457 -15.760 1.00 97.31 175 ALA A N 1
ATOM 1352 C CA . ALA A 1 175 ? 5.894 -1.235 -16.424 1.00 97.31 175 ALA A CA 1
ATOM 1353 C C . ALA A 1 175 ? 6.848 -2.417 -16.264 1.00 97.31 175 ALA A C 1
ATOM 1355 O O . ALA A 1 175 ? 6.725 -3.220 -15.345 1.00 97.31 175 ALA A O 1
ATOM 1356 N N . VAL A 1 176 ? 7.819 -2.526 -17.164 1.00 98.25 176 VAL A N 1
ATOM 1357 C CA . VAL A 1 176 ? 8.909 -3.497 -17.076 1.00 98.25 176 VAL A CA 1
ATOM 1358 C C . VAL A 1 176 ? 10.156 -2.777 -16.593 1.00 98.25 176 VAL A C 1
ATOM 1360 O O . VAL A 1 176 ? 10.594 -1.818 -17.222 1.00 98.25 176 VAL A O 1
ATOM 1363 N N . TYR A 1 177 ? 10.737 -3.263 -15.502 1.00 98.44 177 TYR A N 1
ATOM 1364 C CA . TYR A 1 177 ? 11.975 -2.749 -14.931 1.00 98.44 177 TYR A CA 1
ATOM 1365 C C . TYR A 1 177 ? 13.084 -3.787 -15.061 1.00 98.44 177 TYR A C 1
ATOM 1367 O O . TYR A 1 177 ? 12.942 -4.923 -14.60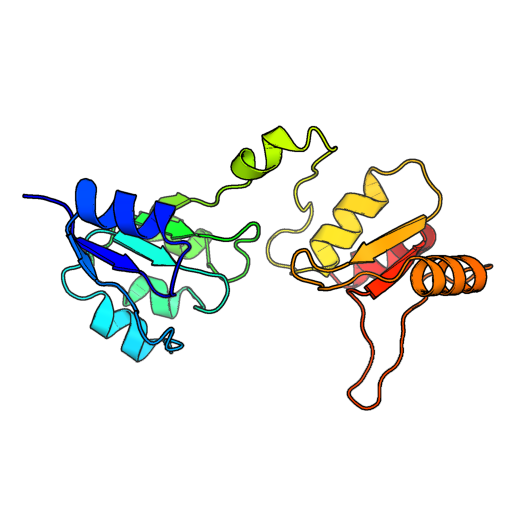3 1.00 98.44 177 TYR A O 1
ATOM 1375 N N . SER A 1 178 ? 14.201 -3.391 -15.659 1.00 98.19 178 SER A N 1
ATOM 1376 C CA . SER A 1 178 ? 15.452 -4.142 -15.644 1.00 98.19 178 SER A CA 1
ATOM 1377 C C . SER A 1 178 ? 16.131 -4.009 -14.286 1.00 98.19 178 SER A C 1
ATOM 1379 O O . SER A 1 178 ? 16.105 -2.952 -13.658 1.00 98.19 178 SER A O 1
ATOM 1381 N N . ARG A 1 179 ? 16.843 -5.052 -13.854 1.00 97.62 179 ARG A N 1
ATOM 1382 C CA . ARG A 1 179 ? 17.741 -4.968 -12.693 1.00 97.62 179 ARG A CA 1
ATOM 1383 C C . ARG A 1 179 ? 18.871 -3.964 -12.905 1.00 97.62 179 ARG A C 1
ATOM 1385 O O . ARG A 1 179 ? 19.403 -3.457 -11.924 1.00 97.62 179 ARG A O 1
ATOM 1392 N N . ALA A 1 180 ? 19.211 -3.646 -14.157 1.00 97.44 180 ALA A N 1
ATOM 1393 C CA . ALA A 1 180 ? 20.162 -2.583 -14.473 1.00 97.44 180 ALA A CA 1
ATOM 1394 C C . ALA A 1 180 ? 19.705 -1.212 -13.941 1.00 97.44 180 ALA A C 1
ATOM 1396 O O . ALA A 1 180 ? 20.556 -0.399 -13.615 1.00 97.44 180 ALA A O 1
ATOM 1397 N N . ALA A 1 181 ? 18.395 -1.005 -13.740 1.00 97.44 181 ALA A N 1
ATOM 1398 C CA . ALA A 1 181 ? 17.844 0.224 -13.173 1.00 97.44 181 ALA A CA 1
ATOM 1399 C C . ALA A 1 181 ? 18.153 0.415 -11.674 1.00 97.44 181 ALA A C 1
ATOM 1401 O O . ALA A 1 181 ? 17.943 1.507 -11.152 1.00 97.44 181 ALA A O 1
ATOM 1402 N N . LEU A 1 182 ? 18.623 -0.620 -10.958 1.00 97.25 182 LEU A N 1
ATOM 1403 C CA . LEU A 1 182 ? 18.830 -0.573 -9.503 1.00 97.25 182 LEU A CA 1
ATOM 1404 C C . LEU A 1 182 ? 19.654 0.640 -9.030 1.00 97.25 182 LEU A C 1
ATOM 1406 O O . LEU A 1 182 ? 19.184 1.303 -8.111 1.00 97.25 182 LEU A O 1
ATOM 1410 N N . PRO A 1 183 ? 20.808 0.997 -9.635 1.00 97.44 183 PRO A N 1
ATOM 1411 C CA . PRO A 1 183 ? 21.583 2.158 -9.196 1.00 97.44 183 PRO A CA 1
ATOM 1412 C C . PRO A 1 183 ? 20.832 3.486 -9.364 1.00 97.44 183 PRO A C 1
ATOM 1414 O O . PRO A 1 183 ? 20.922 4.357 -8.503 1.00 97.44 183 PRO A O 1
ATOM 1417 N N . ALA A 1 184 ? 20.074 3.642 -10.455 1.00 97.12 184 ALA A N 1
ATOM 1418 C CA . ALA A 1 184 ? 19.272 4.840 -10.696 1.00 97.12 184 ALA A CA 1
ATOM 1419 C C . ALA A 1 184 ? 18.086 4.931 -9.726 1.00 97.12 184 ALA A C 1
ATOM 1421 O O . ALA A 1 184 ? 17.773 6.012 -9.233 1.00 97.12 184 ALA A O 1
ATOM 1422 N N . ILE A 1 185 ? 17.459 3.791 -9.421 1.00 97.00 185 ILE A N 1
ATOM 1423 C CA . ILE A 1 185 ? 16.386 3.695 -8.431 1.00 97.00 185 ILE A CA 1
ATOM 1424 C C . ILE A 1 185 ? 16.918 4.025 -7.032 1.00 97.00 185 ILE A C 1
ATOM 1426 O O . ILE A 1 185 ? 16.328 4.853 -6.351 1.00 97.00 185 ILE A O 1
ATOM 1430 N N . GLU A 1 186 ? 18.042 3.435 -6.614 1.00 95.75 186 GLU A N 1
ATOM 1431 C CA . GLU A 1 186 ? 18.666 3.713 -5.310 1.00 95.75 186 GLU A CA 1
ATOM 1432 C C . GLU A 1 186 ? 19.038 5.188 -5.143 1.00 95.75 186 GLU A C 1
ATOM 1434 O O . GLU A 1 186 ? 18.895 5.724 -4.052 1.00 95.75 186 GLU A O 1
ATOM 1439 N N . ALA A 1 187 ? 19.474 5.862 -6.210 1.00 96.00 187 ALA A N 1
ATOM 1440 C CA . ALA A 1 187 ? 19.785 7.290 -6.172 1.00 96.00 187 ALA A CA 1
ATOM 1441 C C . ALA A 1 187 ? 18.545 8.197 -6.020 1.00 96.00 187 ALA A C 1
ATOM 1443 O O . ALA A 1 187 ? 18.696 9.380 -5.713 1.00 96.00 187 ALA A O 1
ATOM 1444 N N . ALA A 1 188 ? 17.343 7.669 -6.272 1.00 92.94 188 ALA A N 1
ATOM 1445 C CA . ALA A 1 188 ? 16.076 8.396 -6.210 1.00 92.94 188 ALA A CA 1
ATOM 1446 C C . ALA A 1 188 ? 15.242 8.092 -4.948 1.00 92.94 188 ALA A C 1
ATOM 1448 O O . ALA A 1 188 ? 14.186 8.707 -4.775 1.00 92.94 188 ALA A O 1
ATOM 1449 N N . LEU A 1 189 ? 15.688 7.153 -4.105 1.00 89.44 189 LEU A N 1
ATOM 1450 C CA . LEU A 1 189 ? 15.069 6.765 -2.829 1.00 89.44 189 LEU A CA 1
ATOM 1451 C C . LEU A 1 189 ? 15.676 7.530 -1.649 1.00 89.44 189 LEU A C 1
ATOM 1453 O O . LEU A 1 189 ? 14.900 7.795 -0.704 1.00 89.44 189 LEU A O 1
#

Radius of gyration: 19.5 Å; chains: 1; bounding box: 43×36×53 Å

Sequence (189 aa):
MKPVVLVTRRLPAAVEDRLLRDYRPRLNPDDRLYDSDSLIESAVGADAIVACHTERFTARVIDRLPQSVRILANFSVGFDHVDIDAAKRRGLVVTNTPEDYAFLAWPMTADRFPYCGPLAGIHAALAVISQPAAFVCACDTPLVEPALVRFLCAQLADNEVVLPWLANGPEPLYAVY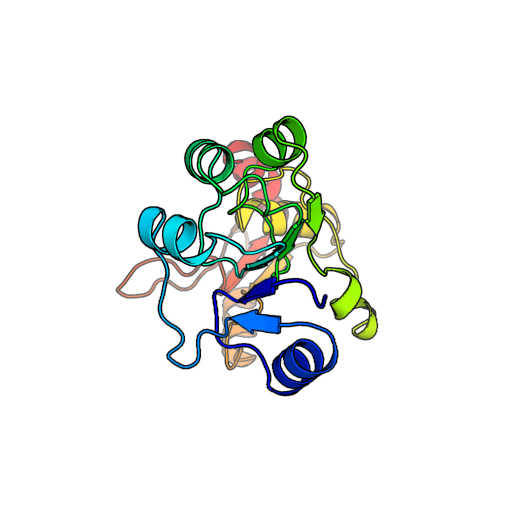SRAALPAIEAAL

pLDDT: mean 92.23, std 6.68, range [68.12, 98.44]

Secondary structure (DSSP, 8-state):
-PPEEEE-S---HHHHHHHHHHSEEE--TT-PPP-HHHHHHHTTT-SEEEE-TTS-B-HHHHHHS-TT--EEEESSS--TTB-HHHHHHHT-EEE--GGGGGGG-------SSTTSTHHHHHHHHHHH-SSSEEEEE-TT-----HHHHHHHHHH-TT-SEE--EETTEE-TTEEEEEGGGHHHHHTT-

Foldseek 3Di:
DFFEEEEQAADPPVVVVVCVVRHNYDDDPVGDQDELVNVQVSQVRGQEYEEEPRYQADLVSLVSHPLSHQEYEYAYPADLSHPVVSCVVSNRHYHYCPVVCVVVVDDDWDFPDHNLPPLSVLLRVLVPDPDQKDFAADPPDPDLDVVVLVVQVVPPVVNQKGFDADPVGTDRRGIMGGSVCNVVSVVSD